Protein AF-A0A6P1QV48-F1 (afdb_monomer)

Organism: NCBI:txid1585976

pLDDT: mean 85.48, std 21.63, range [31.75, 98.81]

Foldseek 3Di:
DDDDDDDDDDDDDDDDDDDDDDPPPPPCPVPPPPPVCDLLNQLVVCLVVVVLVSNLVSQDQALVSLCQAANADPVPGGHPCVVVLVVSLVSLLVCPPVDDLQSSLNSLLRHQQVHADDPRNLPVNLVSVLVCCLVPVVSNVVVLVVDDLNRLLSNLCSNQHDDALPDPVSVVSLVRNLVVCCVVDVVSSVSNVVSVVVRND

Nearest PDB structures (foldseek):
  4r11-assembly2_C  TM=4.490E-01  e=5.224E+00  Caenorhabditis elegans
  4wng-assembly1_A  TM=3.966E-01  e=6.336E+00  Homo sapiens
  4r11-assembly3_E  TM=3.479E-01  e=8.064E+00  Caenorhabditis elegans
  8ffw-assembly1_D  TM=2.122E-01  e=2.660E+00  Homo sapiens

Secondary structure (DSSP, 8-state):
--------------------------------------HHHHHHHHHHTT-HHHHHHHS-SSHHHHHHHH-EETTTEE-TTGGGHHHHHHHHH--TTTS-HHHHHHHHHHHHTT----STHHHHHHHHHHHHHHH-THHHHHHHTTS-HHHHHHHHHHHHTT--TT-HHHHHHHHHHHHHHHHH-HHHHHHHHHHHHHHH-

Solvent-accessible surface area (backbone atoms only — not comparable to full-atom values): 11960 Å² total; per-residue (Å²): 134,89,83,88,85,88,86,90,81,88,88,78,89,79,88,88,77,90,74,87,77,78,81,75,82,75,76,74,67,75,79,72,68,83,63,79,78,43,65,68,57,50,26,52,51,20,54,79,68,69,35,58,70,60,21,60,72,52,43,62,58,30,33,66,46,43,43,62,35,24,26,75,38,97,89,79,40,69,26,92,39,30,97,44,25,68,66,53,51,53,54,61,73,61,38,72,97,72,54,60,59,65,67,51,37,53,40,53,48,43,24,33,43,83,32,73,58,44,72,66,41,52,39,52,51,40,49,55,49,49,52,45,46,66,77,48,47,64,52,52,48,66,56,50,73,75,48,57,70,71,55,45,34,29,40,44,42,30,65,65,46,81,63,64,83,79,43,62,66,62,50,52,50,46,55,55,42,44,56,54,42,37,72,77,36,59,69,59,21,50,47,44,51,54,41,54,50,66,77,54,112

Radius of gyration: 30.43 Å; Cα contacts (8 Å, |Δi|>4): 185; chains: 1; bounding box: 115×48×64 Å

Structure (mmCIF, N/CA/C/O backbone):
data_AF-A0A6P1QV48-F1
#
_entry.id   AF-A0A6P1QV48-F1
#
loop_
_atom_site.group_PDB
_atom_site.id
_atom_site.type_symbol
_atom_site.label_atom_id
_atom_site.label_alt_id
_atom_site.label_comp_id
_atom_site.label_asym_id
_atom_site.label_entity_id
_atom_site.label_seq_id
_atom_site.pdbx_PDB_ins_code
_atom_site.Cartn_x
_atom_site.Cartn_y
_atom_site.Cartn_z
_atom_site.occupancy
_atom_site.B_iso_or_equiv
_atom_site.auth_seq_id
_atom_site.auth_comp_id
_atom_site.auth_asym_id
_atom_site.auth_atom_id
_atom_site.pdbx_PDB_model_num
ATOM 1 N N . MET A 1 1 ? 98.560 22.605 -20.020 1.00 34.28 1 MET A N 1
ATOM 2 C CA . MET A 1 1 ? 98.243 24.052 -20.038 1.00 34.28 1 MET A CA 1
ATOM 3 C C . MET A 1 1 ? 97.101 24.302 -21.017 1.00 34.28 1 MET A C 1
ATOM 5 O O . MET A 1 1 ? 97.312 23.973 -22.168 1.00 34.28 1 MET A O 1
ATOM 9 N N . ARG A 1 2 ? 95.983 24.900 -20.542 1.00 36.25 2 ARG A N 1
ATOM 10 C CA . ARG A 1 2 ? 94.915 25.657 -21.265 1.00 36.25 2 ARG A CA 1
ATOM 11 C C . ARG A 1 2 ? 94.210 24.965 -22.463 1.00 36.25 2 ARG A C 1
ATOM 13 O O . ARG A 1 2 ? 94.873 24.405 -23.308 1.00 36.25 2 ARG A O 1
ATOM 20 N N . LYS A 1 3 ? 92.897 25.044 -22.706 1.00 37.56 3 LYS A N 1
ATOM 21 C CA . LYS A 1 3 ? 91.711 25.649 -22.070 1.00 37.56 3 LYS A CA 1
ATOM 22 C C . LYS A 1 3 ? 90.463 25.003 -22.724 1.00 37.56 3 LYS A C 1
ATOM 24 O O . LYS A 1 3 ? 90.507 24.585 -23.872 1.00 37.56 3 LYS A O 1
ATOM 29 N N . ILE A 1 4 ? 89.392 24.984 -21.939 1.00 49.84 4 ILE A N 1
ATOM 30 C CA . ILE A 1 4 ? 87.968 24.672 -22.177 1.00 49.84 4 ILE A CA 1
ATOM 31 C C . ILE A 1 4 ? 87.355 25.408 -23.392 1.00 49.84 4 ILE A C 1
ATOM 33 O O . ILE A 1 4 ? 87.777 26.532 -23.644 1.00 49.84 4 ILE A O 1
ATOM 37 N N . PHE A 1 5 ? 86.341 24.828 -24.068 1.00 42.19 5 PHE A N 1
ATOM 38 C CA . PHE A 1 5 ? 84.956 25.365 -24.152 1.00 42.19 5 PHE A CA 1
ATOM 39 C C . PHE A 1 5 ? 83.944 24.398 -24.814 1.00 42.19 5 PHE A C 1
ATOM 41 O O . PHE A 1 5 ? 84.182 23.863 -25.891 1.00 42.19 5 PHE A O 1
ATOM 48 N N . LEU A 1 6 ? 82.818 24.196 -24.112 1.00 45.25 6 LEU A N 1
ATOM 49 C CA . LEU A 1 6 ? 81.567 23.540 -24.524 1.00 45.25 6 LEU A CA 1
ATOM 50 C C . LEU A 1 6 ? 80.830 24.343 -25.608 1.00 45.25 6 LEU A C 1
ATOM 52 O O . LEU A 1 6 ? 80.827 25.565 -25.516 1.00 45.25 6 LEU A O 1
ATOM 56 N N . PHE A 1 7 ? 80.040 23.663 -26.451 1.00 45.72 7 PHE A N 1
ATOM 57 C CA . PHE A 1 7 ? 78.671 24.095 -26.782 1.00 45.72 7 PHE A CA 1
ATOM 58 C C . PHE A 1 7 ? 77.759 22.896 -27.113 1.00 45.72 7 PHE A C 1
ATOM 60 O O . PHE A 1 7 ? 78.105 22.021 -27.901 1.00 45.72 7 PHE A O 1
ATOM 67 N N . LEU A 1 8 ? 76.594 22.882 -26.460 1.00 46.03 8 LEU A N 1
ATOM 68 C CA . LEU A 1 8 ? 75.412 22.042 -26.685 1.00 46.03 8 LEU A CA 1
ATOM 69 C C . LEU A 1 8 ? 74.541 22.660 -27.793 1.00 46.03 8 LEU A C 1
ATOM 71 O O . LEU A 1 8 ? 74.346 23.871 -27.757 1.00 46.03 8 LEU A O 1
ATOM 75 N N . ALA A 1 9 ? 73.920 21.847 -28.660 1.00 45.06 9 ALA A N 1
ATOM 76 C CA . ALA A 1 9 ? 72.611 22.155 -29.262 1.00 45.06 9 ALA A CA 1
ATOM 77 C C . ALA A 1 9 ? 71.963 20.925 -29.938 1.00 45.06 9 ALA A C 1
ATOM 79 O O . ALA A 1 9 ? 72.307 20.519 -31.043 1.00 45.06 9 ALA A O 1
ATOM 80 N N . ILE A 1 10 ? 71.030 20.349 -29.182 1.00 42.69 10 ILE A N 1
ATOM 81 C CA . ILE A 1 10 ? 69.766 19.668 -29.507 1.00 42.69 10 ILE A CA 1
ATOM 82 C C . ILE A 1 10 ? 69.408 19.566 -31.006 1.00 42.69 10 ILE A C 1
ATOM 84 O O . ILE A 1 10 ? 69.114 20.557 -31.670 1.00 42.69 10 ILE A O 1
ATOM 88 N N . SER A 1 11 ? 69.345 18.319 -31.486 1.00 42.84 11 SER A N 1
ATOM 89 C CA . SER A 1 11 ? 68.767 17.910 -32.769 1.00 42.84 11 SER A CA 1
ATOM 90 C C . SER A 1 11 ? 67.250 17.800 -32.651 1.00 42.84 11 SER A C 1
ATOM 92 O O . SER A 1 11 ? 66.734 17.158 -31.738 1.00 42.84 11 SER A O 1
ATOM 94 N N . CYS A 1 12 ? 66.547 18.412 -33.596 1.00 36.59 12 CYS A N 1
ATOM 95 C CA . CYS A 1 12 ? 65.119 18.255 -33.776 1.00 36.59 12 CYS A CA 1
ATOM 96 C C . CYS A 1 12 ? 64.810 18.391 -35.276 1.00 36.59 12 CYS A C 1
ATOM 98 O O . CYS A 1 12 ? 65.357 19.281 -35.927 1.00 36.59 12 CYS A O 1
ATOM 100 N N . LEU A 1 13 ? 63.858 17.566 -35.738 1.00 39.34 13 LEU A N 1
ATOM 101 C CA . LEU A 1 13 ? 63.015 17.716 -36.940 1.00 39.34 13 LEU A CA 1
ATOM 102 C C . LEU A 1 13 ? 63.566 17.145 -38.260 1.00 39.34 13 LEU A C 1
ATOM 104 O O . LEU A 1 13 ? 64.692 17.421 -38.640 1.00 39.34 13 LEU A O 1
ATOM 108 N N . PHE A 1 14 ? 62.825 16.408 -39.090 1.00 42.91 14 PHE A N 1
ATOM 109 C CA . PHE A 1 14 ? 61.522 15.734 -39.015 1.00 42.91 14 PHE A CA 1
ATOM 110 C C . PHE A 1 14 ? 61.517 14.764 -40.215 1.00 42.91 14 PHE A C 1
ATOM 112 O O . PHE A 1 14 ? 61.514 15.213 -41.361 1.00 42.91 14 PHE A O 1
ATOM 119 N N . PHE A 1 15 ? 61.520 13.448 -39.990 1.00 42.28 15 PHE A N 1
ATOM 120 C CA . PHE A 1 15 ? 61.245 12.488 -41.063 1.00 42.28 15 PHE A CA 1
ATOM 121 C C . PHE A 1 15 ? 59.729 12.370 -41.243 1.00 42.28 15 PHE A C 1
ATOM 123 O O . PHE A 1 15 ? 59.014 11.902 -40.358 1.00 42.28 15 PHE A O 1
ATOM 130 N N . SER A 1 16 ? 59.252 12.828 -42.400 1.00 41.56 16 SER A N 1
ATOM 131 C CA . SER A 1 16 ? 57.897 12.582 -42.885 1.00 41.56 16 SER A CA 1
ATOM 132 C C . SER A 1 16 ? 57.715 11.090 -43.150 1.00 41.56 16 SER A C 1
ATOM 134 O O . SER A 1 16 ? 58.352 10.548 -44.050 1.00 41.56 16 SER A O 1
ATOM 136 N N . CYS A 1 17 ? 56.805 10.451 -42.417 1.00 36.66 17 CYS A N 1
ATOM 137 C CA . CYS A 1 17 ? 56.230 9.171 -42.809 1.00 36.66 17 CYS A CA 1
ATOM 138 C C . CYS A 1 17 ? 54.733 9.344 -43.048 1.00 36.66 17 CYS A C 1
ATOM 140 O O . CYS A 1 17 ? 53.950 9.678 -42.161 1.00 36.66 17 CYS A O 1
ATOM 142 N N . ASN A 1 18 ? 54.390 9.121 -44.309 1.00 41.69 18 ASN A N 1
ATOM 143 C CA . ASN A 1 18 ? 53.064 9.085 -44.885 1.00 41.69 18 ASN A CA 1
ATOM 144 C C . ASN A 1 18 ? 52.322 7.856 -44.331 1.00 41.69 18 ASN A C 1
ATOM 146 O O . ASN A 1 18 ? 52.751 6.726 -44.561 1.00 41.69 18 ASN A O 1
ATOM 150 N N . VAL A 1 19 ? 51.219 8.056 -43.607 1.00 42.22 19 VAL A N 1
ATOM 151 C CA . VAL A 1 19 ? 50.296 6.974 -43.236 1.00 42.22 19 VAL A CA 1
ATOM 152 C C . VAL A 1 19 ? 48.916 7.335 -43.761 1.00 42.22 19 VAL A C 1
ATOM 154 O O . VAL A 1 19 ? 48.264 8.264 -43.286 1.00 42.22 19 VAL A O 1
ATOM 157 N N . ASN A 1 20 ? 48.489 6.571 -44.765 1.00 38.81 20 ASN A N 1
ATOM 158 C CA . ASN A 1 20 ? 47.137 6.558 -45.301 1.00 38.81 20 ASN A CA 1
ATOM 159 C C . ASN A 1 20 ? 46.123 6.326 -44.171 1.00 38.81 20 ASN A C 1
ATOM 161 O O . ASN A 1 20 ? 45.960 5.203 -43.693 1.00 38.81 20 ASN A O 1
ATOM 165 N N . LYS A 1 21 ? 45.391 7.373 -43.779 1.00 35.84 21 LYS A N 1
ATOM 166 C CA . LYS A 1 21 ? 44.135 7.219 -43.042 1.00 35.84 21 LYS A CA 1
ATOM 167 C C . LYS A 1 21 ? 43.067 6.749 -44.025 1.00 35.84 21 LYS A C 1
ATOM 169 O O . LYS A 1 21 ? 42.519 7.550 -44.780 1.00 35.84 21 LYS A O 1
ATOM 174 N N . LYS A 1 22 ? 42.751 5.452 -44.000 1.00 32.78 22 LYS A N 1
ATOM 175 C CA . LYS A 1 22 ? 41.442 4.979 -44.460 1.00 32.78 22 LYS A CA 1
ATOM 176 C C . LYS A 1 22 ? 40.383 5.725 -43.646 1.00 32.78 22 LYS A C 1
ATOM 178 O O . LYS A 1 22 ? 40.335 5.604 -42.426 1.00 32.78 22 LYS A O 1
ATOM 183 N N . LYS A 1 23 ? 39.573 6.531 -44.329 1.00 33.19 23 LYS A N 1
ATOM 184 C CA . LYS A 1 23 ? 38.285 7.002 -43.822 1.00 33.19 23 LYS A CA 1
ATOM 185 C C . LYS A 1 23 ? 37.375 5.774 -43.770 1.00 33.19 23 LYS A C 1
ATOM 187 O O . LYS A 1 23 ? 36.804 5.389 -44.782 1.00 33.19 23 LYS A O 1
ATOM 192 N N . GLU A 1 24 ? 37.300 5.130 -42.614 1.00 35.22 24 GLU A N 1
ATOM 193 C CA . GLU A 1 24 ? 36.106 4.372 -42.256 1.00 35.22 24 GLU A CA 1
ATOM 194 C C . GLU A 1 24 ? 35.040 5.404 -41.896 1.00 35.22 24 GLU A C 1
ATOM 196 O O . GLU A 1 24 ? 35.067 6.025 -40.832 1.00 35.22 24 GLU A O 1
ATOM 201 N N . GLU A 1 25 ? 34.127 5.641 -42.834 1.00 32.31 25 GLU A N 1
ATOM 202 C CA . GLU A 1 25 ? 32.803 6.153 -42.510 1.00 32.31 25 GLU A CA 1
ATOM 203 C C . GLU A 1 25 ? 32.113 5.093 -41.652 1.00 32.31 25 GLU A C 1
ATOM 205 O O . GLU A 1 25 ? 31.390 4.227 -42.141 1.00 32.31 25 GLU A O 1
ATOM 210 N N . ASN A 1 26 ? 32.355 5.158 -40.343 1.00 31.75 26 ASN A N 1
ATOM 211 C CA . ASN A 1 26 ? 31.453 4.569 -39.372 1.00 31.75 26 ASN A CA 1
ATOM 212 C C . ASN A 1 26 ? 30.161 5.376 -39.429 1.00 31.75 26 ASN A C 1
ATOM 214 O O . ASN A 1 26 ? 29.926 6.297 -38.644 1.00 31.75 26 ASN A O 1
ATOM 218 N N . ASN A 1 27 ? 29.315 4.993 -40.380 1.00 33.44 27 ASN A N 1
ATOM 219 C CA . ASN A 1 27 ? 27.879 5.111 -40.264 1.00 33.44 27 ASN A CA 1
ATOM 220 C C . ASN A 1 27 ? 27.472 4.284 -39.039 1.00 33.44 27 ASN A C 1
ATOM 222 O O . ASN A 1 27 ? 26.930 3.188 -39.162 1.00 33.44 27 ASN A O 1
ATOM 226 N N . ASN A 1 28 ? 27.711 4.827 -37.841 1.00 35.16 28 ASN A N 1
ATOM 227 C CA . ASN A 1 28 ? 26.892 4.532 -36.679 1.00 35.16 28 ASN A CA 1
ATOM 228 C C . ASN A 1 28 ? 25.518 5.128 -36.990 1.00 35.16 28 ASN A C 1
ATOM 230 O O . ASN A 1 28 ? 25.105 6.149 -36.445 1.00 35.16 28 ASN A O 1
ATOM 234 N N . VAL A 1 29 ? 24.820 4.474 -37.922 1.00 39.53 29 VAL A N 1
ATOM 235 C CA . VAL A 1 29 ? 23.379 4.344 -37.868 1.00 39.53 29 VAL A CA 1
ATOM 236 C C . VAL A 1 29 ? 23.151 3.846 -36.461 1.00 39.53 29 VAL A C 1
ATOM 238 O O . VAL A 1 29 ? 23.421 2.686 -36.156 1.00 39.53 29 VAL A O 1
ATOM 241 N N . THR A 1 30 ? 22.776 4.767 -35.575 1.00 40.16 30 THR A N 1
ATOM 242 C CA . THR A 1 30 ? 22.183 4.450 -34.293 1.00 40.16 30 THR A CA 1
ATOM 243 C C . THR A 1 30 ? 21.109 3.442 -34.630 1.00 40.16 30 THR A C 1
ATOM 245 O O . THR A 1 30 ? 20.054 3.800 -35.159 1.00 40.16 30 THR A O 1
ATOM 248 N N . GLN A 1 31 ? 21.426 2.169 -34.416 1.00 39.16 31 GLN A N 1
ATOM 249 C CA . GLN A 1 31 ? 20.491 1.075 -34.508 1.00 39.16 31 GLN A CA 1
ATOM 250 C C . GLN A 1 31 ? 19.612 1.279 -33.284 1.00 39.16 31 GLN A C 1
ATOM 252 O O . GLN A 1 31 ? 19.790 0.692 -32.221 1.00 39.16 31 GLN A O 1
ATOM 257 N N . LYS A 1 32 ? 18.727 2.271 -33.408 1.00 44.38 32 LYS A N 1
ATOM 258 C CA . LYS A 1 32 ? 17.621 2.542 -32.520 1.00 44.38 32 LYS A CA 1
ATOM 259 C C . LYS A 1 32 ? 16.726 1.349 -32.775 1.00 44.38 32 LYS A C 1
ATOM 261 O O . LYS A 1 32 ? 15.864 1.379 -33.648 1.00 44.38 32 LYS A O 1
ATOM 266 N N . ASN A 1 33 ? 17.083 0.238 -32.134 1.00 45.75 33 ASN A N 1
ATOM 267 C CA . ASN A 1 33 ? 16.314 -0.978 -32.178 1.00 45.75 33 ASN A CA 1
ATOM 268 C C . ASN A 1 33 ? 14.904 -0.539 -31.810 1.00 45.75 33 ASN A C 1
ATOM 270 O O . ASN A 1 33 ? 14.678 -0.023 -30.715 1.00 45.75 33 ASN A O 1
ATOM 274 N N . ASN A 1 34 ? 13.983 -0.668 -32.762 1.00 47.00 34 ASN A N 1
ATOM 275 C CA . ASN A 1 34 ? 12.554 -0.541 -32.536 1.00 47.00 34 ASN A CA 1
ATOM 276 C C . ASN A 1 34 ? 12.113 -1.736 -31.675 1.00 47.00 34 ASN A C 1
ATOM 278 O O . ASN A 1 34 ? 11.320 -2.568 -32.101 1.00 47.00 34 ASN A O 1
ATOM 282 N N . ILE A 1 35 ? 12.685 -1.861 -30.477 1.00 55.44 35 ILE A N 1
ATOM 283 C CA . ILE A 1 35 ? 12.123 -2.659 -29.405 1.00 55.44 35 ILE A CA 1
ATOM 284 C C . ILE A 1 35 ? 10.847 -1.908 -29.069 1.00 55.44 35 ILE A C 1
ATOM 286 O O . ILE A 1 35 ? 10.902 -0.742 -28.674 1.00 55.44 35 ILE A O 1
ATOM 290 N N . ALA A 1 36 ? 9.698 -2.532 -29.318 1.00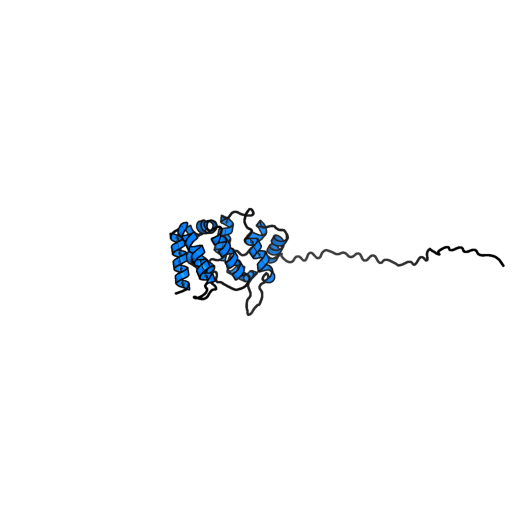 56.09 36 ALA A N 1
ATOM 291 C CA . ALA A 1 36 ? 8.438 -2.024 -28.813 1.00 56.09 36 ALA A CA 1
ATOM 292 C C . ALA A 1 36 ? 8.630 -1.756 -27.314 1.00 56.09 36 ALA A C 1
ATOM 294 O O . ALA A 1 36 ? 8.860 -2.687 -26.546 1.00 56.09 36 ALA A O 1
ATOM 295 N N . ASP A 1 37 ? 8.650 -0.476 -26.936 1.00 76.12 37 ASP A N 1
ATOM 296 C CA . ASP A 1 37 ? 9.036 -0.058 -25.593 1.00 76.12 37 ASP A CA 1
ATOM 297 C C . ASP A 1 37 ? 7.970 -0.582 -24.617 1.00 76.12 37 ASP A C 1
ATOM 299 O O . ASP A 1 37 ? 6.811 -0.132 -24.630 1.00 76.12 37 ASP A O 1
ATOM 303 N N . THR A 1 38 ? 8.329 -1.634 -23.873 1.00 93.12 38 THR A N 1
ATOM 304 C CA . THR A 1 38 ? 7.413 -2.345 -22.978 1.00 93.12 38 THR A CA 1
ATOM 305 C C . THR A 1 38 ? 7.005 -1.414 -21.839 1.00 93.12 38 THR A C 1
ATOM 307 O O . THR A 1 38 ? 7.676 -0.424 -21.547 1.00 93.12 38 THR A O 1
ATOM 310 N N . ARG A 1 39 ? 5.893 -1.708 -21.154 1.00 96.81 39 ARG A N 1
ATOM 311 C CA . ARG A 1 39 ? 5.481 -0.918 -19.977 1.00 96.81 39 ARG A CA 1
ATOM 312 C C . ARG A 1 39 ? 6.604 -0.824 -18.932 1.00 96.81 39 ARG A C 1
ATOM 314 O O . ARG A 1 39 ? 6.787 0.238 -18.352 1.00 96.81 39 ARG A O 1
ATOM 321 N N . MET A 1 40 ? 7.364 -1.904 -18.741 1.00 96.31 40 MET A N 1
ATOM 322 C CA . MET A 1 40 ? 8.467 -1.989 -17.777 1.00 96.31 40 MET A CA 1
ATOM 323 C C . MET A 1 40 ? 9.673 -1.125 -18.176 1.00 96.31 40 MET A C 1
ATOM 325 O O . MET A 1 40 ? 10.231 -0.437 -17.326 1.00 96.31 40 MET A O 1
ATOM 329 N N . GLU A 1 41 ? 10.045 -1.089 -19.458 1.00 96.44 41 GLU A N 1
ATOM 330 C CA . GLU A 1 41 ? 11.137 -0.222 -19.928 1.00 96.44 41 GLU A CA 1
ATOM 331 C C . GLU A 1 41 ? 10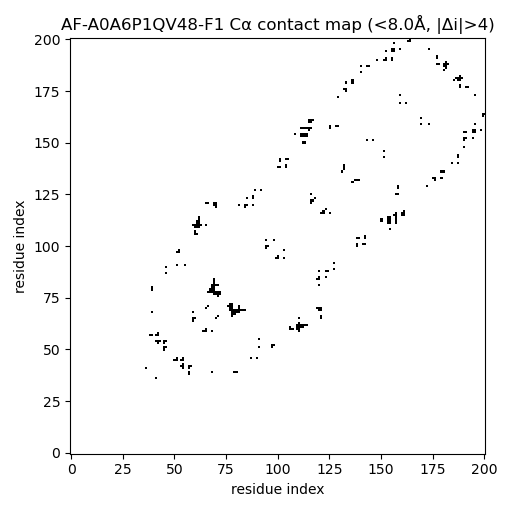.746 1.262 -19.891 1.00 96.44 41 GLU A C 1
ATOM 333 O O . GLU A 1 41 ? 11.531 2.102 -19.445 1.00 96.44 41 GLU A O 1
ATOM 338 N N . LYS A 1 42 ? 9.492 1.592 -20.224 1.00 97.88 42 LYS A N 1
ATOM 339 C CA . LYS A 1 42 ? 8.958 2.951 -20.035 1.00 97.88 42 LYS A CA 1
ATOM 340 C C . LYS A 1 42 ? 8.931 3.365 -18.565 1.00 97.88 42 LYS A C 1
ATOM 342 O O . LYS A 1 42 ? 9.237 4.516 -18.267 1.00 97.88 42 LYS A O 1
ATOM 347 N N . LEU A 1 43 ? 8.583 2.448 -17.658 1.00 98.38 43 LEU A N 1
ATOM 348 C CA . LEU A 1 43 ? 8.600 2.698 -16.215 1.00 98.38 43 LEU A CA 1
ATOM 349 C C . LEU A 1 43 ? 10.017 3.036 -15.736 1.00 98.38 43 LEU A C 1
ATOM 351 O O . LEU A 1 43 ? 10.200 4.060 -15.081 1.00 98.38 43 LEU A O 1
ATOM 355 N N . LYS A 1 44 ? 11.012 2.213 -16.103 1.00 97.62 44 LYS A N 1
ATOM 356 C CA . LYS A 1 44 ? 12.430 2.449 -15.779 1.00 97.62 44 LYS A CA 1
ATOM 357 C C . LYS A 1 44 ? 12.897 3.804 -16.298 1.00 97.62 44 LYS A C 1
ATOM 359 O O . LYS A 1 44 ? 13.451 4.594 -15.544 1.00 97.62 44 LYS A O 1
ATOM 364 N N . ARG A 1 45 ? 12.592 4.112 -17.561 1.00 97.69 45 ARG A N 1
ATOM 365 C CA . ARG A 1 45 ? 12.941 5.398 -18.174 1.00 97.69 45 ARG A CA 1
ATOM 366 C C . ARG A 1 45 ? 12.304 6.577 -17.435 1.00 97.69 45 ARG A C 1
ATOM 368 O O . ARG A 1 45 ? 12.967 7.586 -17.227 1.00 97.69 45 ARG A O 1
ATOM 375 N N . ALA A 1 46 ? 11.037 6.459 -17.037 1.00 98.38 46 ALA A N 1
ATOM 376 C CA . ALA A 1 46 ? 10.354 7.502 -16.277 1.00 98.38 46 ALA A CA 1
ATOM 377 C C . ALA A 1 46 ? 11.013 7.730 -14.907 1.00 98.38 46 ALA A C 1
ATOM 379 O O . ALA A 1 46 ? 11.210 8.878 -14.517 1.00 98.38 46 ALA A O 1
ATOM 380 N N . PHE A 1 47 ? 11.422 6.655 -14.222 1.00 98.31 47 PHE A N 1
ATOM 381 C CA . PHE A 1 47 ? 12.211 6.743 -12.991 1.00 98.31 47 PHE A CA 1
ATOM 382 C C . PHE A 1 47 ? 13.564 7.441 -13.224 1.00 98.31 47 PHE A C 1
ATOM 384 O O . PHE A 1 47 ? 13.857 8.435 -12.566 1.00 98.31 47 PHE A O 1
ATOM 391 N N . GLU A 1 48 ? 14.349 7.000 -14.212 1.00 98.06 48 GLU A N 1
ATOM 392 C CA . GLU A 1 48 ? 15.658 7.587 -14.559 1.00 98.06 48 GLU A CA 1
ATOM 393 C C . GLU A 1 48 ? 15.573 9.080 -14.921 1.00 98.06 48 GLU A C 1
ATOM 395 O O . GLU A 1 48 ? 16.515 9.842 -14.698 1.00 98.06 48 GLU A O 1
ATOM 400 N N . GLN A 1 49 ? 14.440 9.509 -15.479 1.00 98.19 49 GLN A N 1
ATOM 401 C CA . GLN A 1 49 ? 14.177 10.895 -15.871 1.00 98.19 49 GLN A CA 1
ATOM 402 C C . GLN A 1 49 ? 13.536 11.737 -14.761 1.00 98.19 49 GLN A C 1
ATOM 404 O O . GLN A 1 49 ? 13.285 12.922 -14.979 1.00 98.19 49 GLN A O 1
ATOM 409 N N . ASN A 1 50 ? 13.280 11.161 -13.583 1.00 97.38 50 ASN A N 1
ATOM 410 C CA . ASN A 1 50 ? 12.501 11.775 -12.504 1.00 97.38 50 ASN A CA 1
ATOM 411 C C . ASN A 1 50 ? 11.089 12.231 -12.939 1.00 97.38 50 ASN A C 1
ATOM 413 O O . ASN A 1 50 ? 10.512 13.143 -12.340 1.00 97.38 50 ASN A O 1
ATOM 417 N N . ASP A 1 51 ? 10.508 11.601 -13.965 1.00 97.94 51 ASP A N 1
ATOM 418 C CA . ASP A 1 51 ? 9.127 11.838 -14.389 1.00 97.94 51 ASP A CA 1
ATOM 419 C C . ASP A 1 51 ? 8.174 11.002 -13.529 1.00 97.94 51 ASP A C 1
ATOM 421 O O . ASP A 1 51 ? 7.704 9.923 -13.910 1.00 97.94 51 ASP A O 1
ATOM 425 N N . TYR A 1 52 ? 7.883 11.527 -12.340 1.00 98.25 52 TYR A N 1
ATOM 426 C CA . TYR A 1 52 ? 7.023 10.860 -11.371 1.00 98.25 52 TYR A CA 1
ATOM 427 C C . TYR A 1 52 ? 5.617 10.589 -11.918 1.00 98.25 52 TYR A C 1
ATOM 429 O O . TYR A 1 52 ? 5.035 9.542 -11.647 1.00 98.25 52 TYR A O 1
ATOM 437 N N . THR A 1 53 ? 5.052 11.507 -12.708 1.00 97.50 53 THR A N 1
ATOM 438 C CA . THR A 1 53 ? 3.682 11.349 -13.219 1.00 97.50 53 THR A CA 1
ATOM 439 C C . THR A 1 53 ? 3.594 10.164 -14.174 1.00 97.50 53 THR A C 1
ATOM 441 O O . THR A 1 53 ? 2.663 9.356 -14.082 1.00 97.50 53 THR A O 1
ATOM 444 N N . THR A 1 54 ? 4.557 10.037 -15.087 1.00 98.19 54 THR A N 1
ATOM 445 C CA . THR A 1 54 ? 4.621 8.894 -16.002 1.00 98.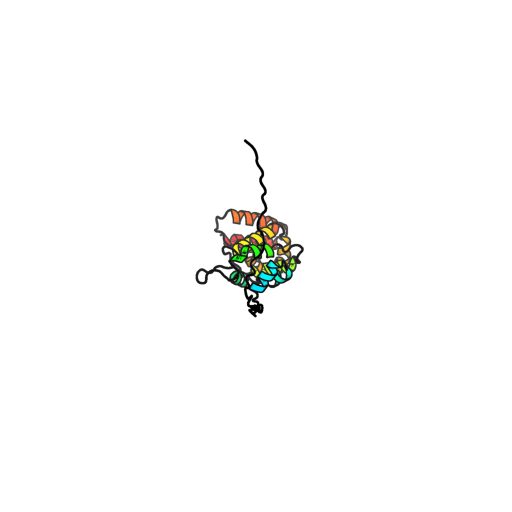19 54 THR A CA 1
ATOM 446 C C . THR A 1 54 ? 4.980 7.615 -15.255 1.00 98.19 54 THR A C 1
ATOM 448 O O . THR A 1 54 ? 4.339 6.589 -15.486 1.00 98.19 54 THR A O 1
ATOM 451 N N . PHE A 1 55 ? 5.921 7.677 -14.308 1.00 98.69 55 PHE A N 1
ATOM 452 C CA . PHE A 1 55 ? 6.266 6.545 -13.450 1.00 98.69 55 PHE A CA 1
ATOM 453 C C . PHE A 1 55 ? 5.033 6.011 -12.713 1.00 98.69 55 PHE A C 1
ATOM 455 O O . PHE A 1 55 ? 4.696 4.841 -12.856 1.00 98.69 55 PHE A O 1
ATOM 462 N N . PHE A 1 56 ? 4.298 6.873 -12.007 1.00 98.69 56 PHE A N 1
ATOM 463 C CA . PHE A 1 56 ? 3.104 6.504 -11.251 1.00 98.69 56 PHE A CA 1
ATOM 464 C C . PHE A 1 56 ? 2.047 5.846 -12.143 1.00 98.69 56 PHE A C 1
ATOM 466 O O . PHE A 1 56 ? 1.482 4.817 -11.779 1.00 98.69 56 PHE A O 1
ATOM 473 N N . LYS A 1 57 ? 1.800 6.395 -13.339 1.00 98.25 57 LYS A N 1
ATOM 474 C CA . LYS A 1 57 ? 0.845 5.822 -14.304 1.00 98.25 57 LYS A CA 1
ATOM 475 C C . LYS A 1 57 ? 1.258 4.439 -14.802 1.00 98.25 57 LYS A C 1
ATOM 477 O O . LYS A 1 57 ? 0.392 3.615 -15.065 1.00 98.25 57 LYS A O 1
ATOM 482 N N . LEU A 1 58 ? 2.556 4.198 -14.964 1.00 98.44 58 LEU A N 1
ATOM 483 C CA . LEU A 1 58 ? 3.082 2.926 -15.455 1.00 98.44 58 LEU A CA 1
ATOM 484 C C . LEU A 1 58 ? 3.331 1.916 -14.333 1.00 98.44 58 LEU A C 1
ATOM 486 O O . LEU A 1 58 ? 3.433 0.723 -14.623 1.00 98.44 58 LEU A O 1
ATOM 490 N N . PHE A 1 59 ? 3.437 2.361 -13.080 1.00 98.62 59 PHE A N 1
ATOM 491 C CA . PHE A 1 59 ? 3.638 1.491 -11.925 1.00 98.62 59 PHE A CA 1
ATOM 492 C C . PHE A 1 59 ? 2.459 0.512 -11.801 1.00 98.62 59 PHE A C 1
ATOM 494 O O . PHE A 1 59 ? 1.346 0.887 -12.193 1.00 98.62 59 PHE A O 1
ATOM 501 N N . PRO A 1 60 ? 2.670 -0.718 -11.293 1.00 98.50 60 PRO A N 1
ATOM 502 C CA . PRO A 1 60 ? 1.600 -1.671 -11.009 1.00 98.50 60 PRO A CA 1
ATOM 503 C C . PRO A 1 60 ? 0.321 -1.052 -10.430 1.00 98.50 60 PRO A C 1
ATOM 505 O O . PRO A 1 60 ? 0.375 -0.160 -9.585 1.00 98.50 60 PRO A O 1
ATOM 508 N N . ASP A 1 61 ? -0.831 -1.531 -10.892 1.00 97.62 61 ASP A N 1
ATOM 509 C CA . ASP A 1 61 ? -2.162 -1.122 -10.423 1.00 97.62 61 ASP A CA 1
ATOM 510 C C . ASP A 1 61 ? -2.825 -2.176 -9.532 1.00 97.62 61 ASP A C 1
ATOM 512 O O . ASP A 1 61 ? -3.819 -1.888 -8.870 1.00 97.62 61 ASP A O 1
ATOM 516 N N . THR A 1 62 ? -2.299 -3.401 -9.515 1.00 98.00 62 THR A N 1
ATOM 517 C CA . THR A 1 62 ? -2.855 -4.527 -8.755 1.00 98.00 62 THR A CA 1
ATOM 518 C C . THR A 1 62 ? -1.753 -5.316 -8.062 1.00 98.00 62 THR A C 1
ATOM 520 O O . THR A 1 62 ? -0.582 -5.228 -8.439 1.00 98.00 62 THR A O 1
ATOM 523 N N . TYR A 1 63 ? -2.134 -6.138 -7.08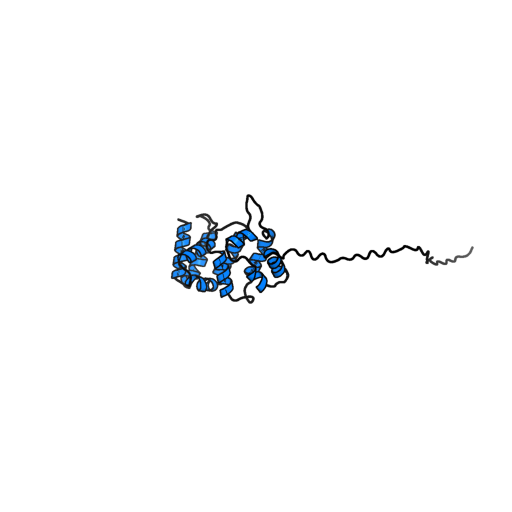1 1.00 97.94 63 TYR A N 1
ATOM 524 C CA . TYR A 1 63 ? -1.211 -7.067 -6.430 1.00 97.94 63 TYR A CA 1
ATOM 525 C C . TYR A 1 63 ? -0.498 -7.979 -7.439 1.00 97.94 63 TYR A C 1
ATOM 527 O O . TYR A 1 63 ? 0.719 -8.135 -7.375 1.00 97.94 63 TYR A O 1
ATOM 535 N N . SER A 1 64 ? -1.247 -8.554 -8.390 1.00 97.25 64 SER A N 1
ATOM 536 C CA . SER A 1 64 ? -0.684 -9.452 -9.407 1.00 97.25 64 SER A CA 1
ATOM 537 C C . SER A 1 64 ? 0.370 -8.738 -10.238 1.00 97.25 64 SER A C 1
ATOM 539 O O . SER A 1 64 ? 1.458 -9.265 -10.400 1.00 97.25 64 SER A O 1
ATOM 541 N N . GLU A 1 65 ? 0.095 -7.510 -10.687 1.00 97.88 65 GLU A N 1
ATOM 542 C CA . GLU A 1 65 ? 1.084 -6.735 -11.440 1.00 97.88 65 GLU A CA 1
ATOM 543 C C . GLU A 1 65 ? 2.323 -6.406 -10.602 1.00 97.88 65 GLU A C 1
ATOM 545 O O . GLU A 1 65 ? 3.435 -6.433 -11.123 1.00 97.88 65 GLU A O 1
ATOM 550 N N . LEU A 1 66 ? 2.158 -6.114 -9.306 1.00 98.31 66 LEU A N 1
ATOM 551 C CA . LEU A 1 66 ? 3.290 -5.862 -8.416 1.00 98.31 66 LEU A CA 1
ATOM 552 C C . LEU A 1 66 ? 4.182 -7.107 -8.316 1.00 98.31 66 LEU A C 1
ATOM 554 O O . LEU A 1 66 ? 5.403 -6.995 -8.439 1.00 98.31 66 LEU A O 1
ATOM 558 N N . VAL A 1 67 ? 3.576 -8.287 -8.161 1.00 97.31 67 VAL A N 1
ATOM 559 C CA . VAL A 1 67 ? 4.289 -9.570 -8.167 1.00 97.31 67 VAL A CA 1
ATOM 560 C C . VAL A 1 67 ? 4.909 -9.846 -9.535 1.00 97.31 67 VAL A C 1
ATOM 562 O O . VAL A 1 67 ? 6.076 -10.200 -9.585 1.00 97.31 67 VAL A O 1
ATOM 565 N N . ASP A 1 68 ? 4.199 -9.633 -10.640 1.00 96.94 68 ASP A N 1
ATOM 566 C CA . ASP A 1 68 ? 4.692 -9.894 -11.999 1.00 96.94 68 ASP A CA 1
ATOM 567 C C . ASP A 1 68 ? 5.831 -8.959 -12.417 1.00 96.94 68 ASP A C 1
ATOM 569 O O . ASP A 1 68 ? 6.615 -9.294 -13.306 1.00 96.94 68 ASP A O 1
ATOM 573 N N . PHE A 1 69 ? 5.930 -7.783 -11.795 1.00 97.88 69 PHE A N 1
ATOM 574 C CA . PHE A 1 69 ? 7.006 -6.831 -12.046 1.00 97.88 69 PHE A CA 1
ATOM 575 C C . PHE A 1 69 ? 8.207 -7.135 -11.149 1.00 97.88 69 PHE A C 1
ATOM 577 O O . PHE A 1 69 ? 9.324 -7.246 -11.650 1.00 97.88 69 PHE A O 1
ATOM 584 N N . TYR A 1 70 ? 7.982 -7.293 -9.844 1.00 98.00 70 TYR A N 1
ATOM 585 C CA . TYR A 1 70 ? 9.039 -7.238 -8.827 1.00 98.00 70 TYR A CA 1
ATOM 586 C C . TYR A 1 70 ? 9.216 -8.517 -8.007 1.00 98.00 70 TYR A C 1
ATOM 588 O O . TYR A 1 70 ? 10.081 -8.565 -7.139 1.00 98.00 70 TYR A O 1
ATOM 596 N N . GLY A 1 71 ? 8.384 -9.532 -8.220 1.00 95.88 71 GLY A N 1
ATOM 597 C CA . GLY A 1 71 ? 8.391 -10.754 -7.428 1.00 95.88 71 GLY A CA 1
ATOM 598 C C . GLY A 1 71 ? 9.553 -11.695 -7.738 1.00 95.88 71 GLY A C 1
ATOM 599 O O . GLY A 1 71 ? 10.283 -11.550 -8.722 1.00 95.88 71 GLY A O 1
ATOM 600 N N . PHE A 1 72 ? 9.673 -12.708 -6.889 1.00 94.75 72 PHE A N 1
ATOM 601 C CA . PHE A 1 72 ? 10.470 -13.901 -7.127 1.00 94.75 72 PHE A CA 1
ATOM 602 C C . PHE A 1 72 ? 9.535 -15.106 -7.152 1.00 94.75 72 PHE A C 1
ATOM 604 O O . PHE A 1 72 ? 8.571 -15.175 -6.383 1.00 94.75 72 PHE A O 1
ATOM 611 N N . ASP A 1 73 ? 9.808 -16.024 -8.061 1.00 93.06 73 ASP A N 1
ATOM 612 C CA . ASP A 1 73 ? 9.091 -17.277 -8.216 1.00 93.06 73 ASP A CA 1
ATOM 613 C C . ASP A 1 73 ? 10.108 -18.417 -8.155 1.00 93.06 73 ASP A C 1
ATOM 615 O O . ASP A 1 73 ? 11.140 -18.346 -8.817 1.00 93.06 73 ASP A O 1
ATOM 619 N N . ASP A 1 74 ? 9.852 -19.444 -7.350 1.00 91.62 74 ASP A N 1
ATOM 620 C CA . ASP A 1 74 ? 10.844 -20.504 -7.119 1.00 91.62 74 ASP A CA 1
ATOM 621 C C . ASP A 1 74 ? 11.127 -21.334 -8.385 1.00 91.62 74 ASP A C 1
ATOM 623 O O . ASP A 1 74 ? 12.231 -21.857 -8.542 1.00 91.62 74 ASP A O 1
ATOM 627 N N . ASP A 1 75 ? 10.168 -21.392 -9.317 1.00 93.69 75 ASP A N 1
ATOM 628 C CA . ASP A 1 75 ? 10.282 -22.148 -10.566 1.00 93.69 75 ASP A CA 1
ATOM 629 C C . ASP A 1 75 ? 10.870 -21.301 -11.709 1.00 93.69 75 ASP A C 1
ATOM 631 O O . ASP A 1 75 ? 11.706 -21.767 -12.487 1.00 93.69 75 ASP A O 1
ATOM 635 N N . THR A 1 76 ? 10.421 -20.049 -11.837 1.00 93.75 76 THR A N 1
ATOM 636 C CA . THR A 1 76 ? 10.754 -19.146 -12.958 1.00 93.75 76 THR A CA 1
ATOM 637 C C . THR A 1 76 ? 11.770 -18.060 -12.604 1.00 93.75 76 THR A C 1
ATOM 639 O O . THR A 1 76 ? 12.249 -17.346 -13.487 1.00 93.75 76 THR A O 1
ATOM 642 N N . GLY A 1 77 ? 12.145 -17.958 -11.332 1.00 95.12 77 GLY A N 1
AT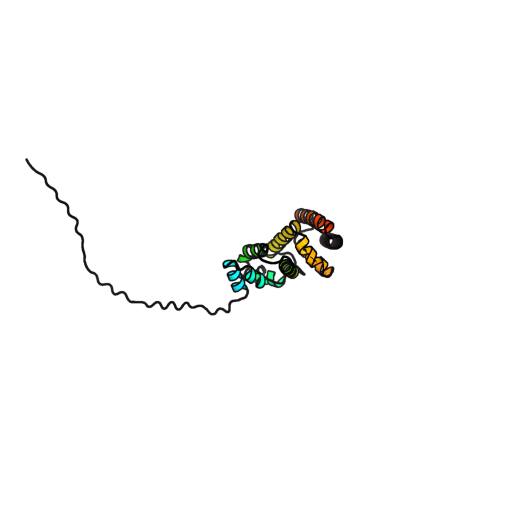OM 643 C CA . GLY A 1 77 ? 13.127 -17.021 -10.806 1.00 95.12 77 GLY A CA 1
ATOM 644 C C . GLY A 1 77 ? 12.616 -15.585 -10.682 1.00 95.12 77 GLY A C 1
ATOM 645 O O . GLY A 1 77 ? 11.433 -15.304 -10.470 1.00 95.12 77 GLY A O 1
ATOM 646 N N . LYS A 1 78 ? 13.560 -14.647 -10.788 1.00 96.69 78 LYS A N 1
ATOM 647 C CA . LYS A 1 78 ? 13.324 -13.204 -10.677 1.00 96.69 78 LYS A CA 1
ATOM 648 C C . LYS A 1 78 ? 12.408 -12.697 -11.793 1.00 96.69 78 LYS A C 1
ATOM 650 O O . LYS A 1 78 ? 12.647 -12.967 -12.971 1.00 96.69 78 LYS A O 1
ATOM 655 N N . LYS A 1 79 ? 11.412 -11.886 -11.434 1.00 96.38 79 LYS A N 1
ATOM 656 C CA . LYS A 1 79 ? 10.589 -11.147 -12.401 1.00 96.38 79 LYS A CA 1
ATOM 657 C C . LYS A 1 79 ? 11.366 -9.968 -13.018 1.00 96.38 79 LYS A C 1
ATOM 659 O O . LYS A 1 79 ? 12.396 -9.568 -12.470 1.00 96.38 79 LYS A O 1
ATOM 664 N N . PRO A 1 80 ? 10.919 -9.401 -14.158 1.00 96.69 80 PRO A N 1
ATOM 665 C CA . PRO A 1 80 ? 11.752 -8.514 -14.979 1.00 96.69 80 PRO A CA 1
ATOM 666 C C . PRO A 1 80 ? 12.294 -7.261 -14.281 1.00 96.69 80 PRO A C 1
ATOM 668 O O . PRO A 1 80 ? 13.338 -6.752 -14.678 1.00 96.69 80 PRO A O 1
ATOM 671 N N . LEU A 1 81 ? 11.599 -6.753 -13.262 1.00 97.62 81 LEU A N 1
ATOM 672 C CA . LEU A 1 81 ? 12.016 -5.583 -12.489 1.00 97.62 81 LEU A CA 1
ATOM 673 C C . LEU A 1 81 ? 12.453 -5.930 -11.063 1.00 97.62 81 LEU A C 1
ATOM 675 O O . LEU A 1 81 ? 12.607 -5.014 -10.260 1.00 97.62 81 LEU A O 1
ATOM 679 N N . TYR A 1 82 ? 12.686 -7.207 -10.743 1.00 97.62 82 TYR A N 1
ATOM 680 C CA . TYR A 1 82 ? 13.094 -7.644 -9.404 1.00 97.62 82 TYR A CA 1
ATOM 681 C C . TYR A 1 82 ? 14.272 -6.822 -8.869 1.00 97.62 82 TYR A C 1
ATOM 683 O O . TYR A 1 82 ? 14.156 -6.209 -7.819 1.00 97.62 82 TYR A O 1
ATOM 691 N N . ASP A 1 83 ? 15.364 -6.682 -9.623 1.00 98.06 83 ASP A N 1
ATOM 692 C CA . ASP A 1 83 ? 16.555 -5.954 -9.149 1.00 98.06 83 ASP A CA 1
ATOM 693 C C . ASP A 1 83 ? 16.335 -4.429 -8.985 1.00 98.06 83 ASP A C 1
ATOM 695 O O . ASP A 1 83 ? 17.209 -3.726 -8.486 1.00 98.06 83 ASP A O 1
ATOM 699 N N . PHE A 1 84 ? 15.164 -3.909 -9.373 1.00 98.31 84 PHE A N 1
ATOM 700 C CA . PHE A 1 84 ? 14.772 -2.504 -9.231 1.00 98.31 84 PHE A CA 1
ATOM 701 C C . PHE A 1 84 ? 13.709 -2.274 -8.146 1.00 98.31 84 PHE A C 1
ATOM 703 O O . PHE A 1 84 ? 13.251 -1.137 -7.996 1.00 98.31 84 PHE A O 1
ATOM 710 N N . TYR A 1 85 ? 13.272 -3.311 -7.411 1.00 98.31 85 TYR A N 1
ATOM 711 C CA . TYR A 1 85 ? 12.153 -3.170 -6.469 1.00 98.31 85 TYR A CA 1
ATOM 712 C C . TYR A 1 85 ? 12.415 -2.067 -5.443 1.00 98.31 85 TYR A C 1
ATOM 714 O O . TYR A 1 85 ? 11.524 -1.266 -5.181 1.00 98.31 85 TYR A O 1
ATOM 722 N N . GLU A 1 86 ? 13.635 -1.983 -4.905 1.00 98.62 86 GLU A N 1
ATOM 723 C CA . GLU A 1 86 ? 13.944 -1.076 -3.800 1.00 98.62 86 GLU A CA 1
ATOM 724 C C . GLU A 1 86 ? 13.789 0.383 -4.228 1.00 98.62 86 GLU A C 1
ATOM 726 O O . GLU A 1 86 ? 13.019 1.140 -3.636 1.00 98.62 86 GLU A O 1
ATOM 731 N N . VAL A 1 87 ? 14.452 0.754 -5.324 1.00 98.62 87 VAL A N 1
ATOM 732 C CA . VAL A 1 87 ? 14.440 2.126 -5.835 1.00 98.62 87 VAL A CA 1
ATOM 733 C C . VAL A 1 87 ? 13.070 2.530 -6.371 1.00 98.62 87 VAL A C 1
ATOM 735 O O . VAL A 1 87 ? 12.607 3.633 -6.093 1.00 98.62 87 VAL A O 1
ATOM 738 N N . HIS A 1 88 ? 12.375 1.642 -7.087 1.00 98.75 88 HIS A N 1
ATOM 739 C CA . HIS A 1 88 ? 11.070 1.970 -7.656 1.00 98.75 88 HIS A CA 1
ATOM 740 C C . HIS A 1 88 ? 9.979 2.068 -6.582 1.00 98.75 88 HIS A C 1
ATOM 742 O O . HIS A 1 88 ? 9.157 2.982 -6.628 1.00 98.75 88 HIS A O 1
ATOM 748 N N . ILE A 1 89 ? 9.951 1.152 -5.611 1.00 98.81 89 ILE A N 1
ATOM 749 C CA . ILE A 1 89 ? 8.940 1.184 -4.547 1.00 98.81 89 ILE A CA 1
ATOM 750 C C . ILE A 1 89 ? 9.167 2.393 -3.644 1.00 98.81 89 ILE A C 1
ATOM 752 O O . ILE A 1 89 ? 8.208 3.101 -3.351 1.00 98.81 89 ILE A O 1
ATOM 756 N N . ASN A 1 90 ? 10.407 2.696 -3.256 1.00 98.69 90 ASN A N 1
ATOM 757 C CA . ASN A 1 90 ? 10.681 3.908 -2.482 1.00 98.69 90 ASN A CA 1
ATOM 758 C C . ASN A 1 90 ? 10.269 5.163 -3.259 1.00 98.69 90 ASN A C 1
ATOM 760 O O . ASN A 1 90 ? 9.544 5.996 -2.717 1.00 98.69 90 ASN A O 1
ATOM 764 N N . TYR A 1 91 ? 10.599 5.234 -4.554 1.00 98.50 91 TYR A N 1
ATOM 765 C CA . TYR A 1 91 ? 10.195 6.353 -5.400 1.00 98.50 91 TYR A CA 1
ATOM 766 C C . TYR A 1 91 ? 8.675 6.519 -5.479 1.00 98.50 91 TYR A C 1
ATOM 768 O O . TYR A 1 91 ? 8.200 7.646 -5.389 1.00 98.50 91 TYR A O 1
ATOM 776 N N . L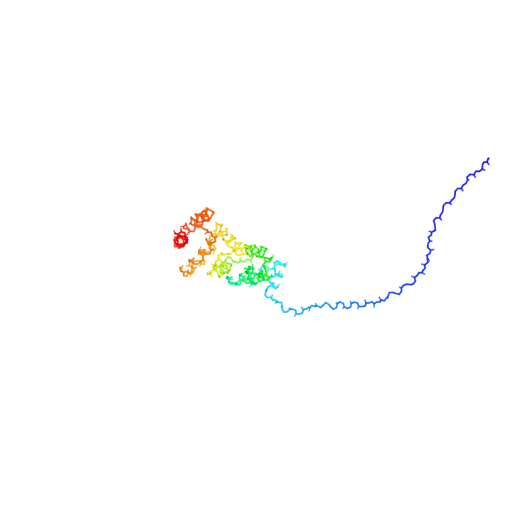EU A 1 92 ? 7.894 5.431 -5.566 1.00 98.62 92 LEU A N 1
ATOM 777 C CA . LEU A 1 92 ? 6.426 5.497 -5.509 1.00 98.62 92 LEU A CA 1
ATOM 778 C C . LEU A 1 92 ? 5.942 6.227 -4.247 1.00 98.62 92 LEU A C 1
ATOM 780 O O . LEU A 1 92 ? 5.051 7.073 -4.347 1.00 98.62 92 LEU A O 1
ATOM 784 N N . PHE A 1 93 ? 6.517 5.903 -3.086 1.00 98.19 93 PHE A N 1
ATOM 785 C CA . PHE A 1 93 ? 6.121 6.457 -1.788 1.00 98.19 93 PHE A CA 1
ATOM 786 C C . PHE A 1 93 ? 6.616 7.892 -1.545 1.00 98.19 93 PHE A C 1
ATOM 788 O O . PHE A 1 93 ? 6.116 8.552 -0.638 1.00 98.19 93 PHE A O 1
ATOM 795 N N . GLU A 1 94 ? 7.474 8.441 -2.405 1.00 96.31 94 GLU A N 1
ATOM 796 C CA . GLU A 1 94 ? 7.796 9.875 -2.446 1.00 96.31 94 GLU A CA 1
ATOM 797 C C . GLU A 1 94 ? 6.717 10.702 -3.181 1.00 96.31 94 GLU A C 1
ATOM 799 O O . GLU A 1 94 ? 7.033 11.604 -3.959 1.00 96.31 94 GLU A O 1
ATOM 804 N N . TYR A 1 95 ? 5.440 10.361 -3.009 1.00 94.69 95 TYR A N 1
ATOM 805 C CA . TYR A 1 95 ? 4.322 10.923 -3.778 1.00 94.69 95 TYR A CA 1
ATOM 806 C C . TYR A 1 95 ? 3.998 12.386 -3.433 1.00 94.69 95 TYR A C 1
ATOM 808 O O . TYR A 1 95 ? 3.309 13.076 -4.191 1.00 94.69 95 TYR A O 1
ATOM 816 N N . GLU A 1 96 ? 4.450 12.842 -2.267 1.00 90.88 96 GLU A N 1
ATOM 817 C CA . GLU A 1 96 ? 4.145 14.161 -1.721 1.00 90.88 96 GLU A CA 1
ATOM 818 C C . GLU A 1 96 ? 4.616 15.266 -2.657 1.00 90.88 96 GLU A C 1
ATOM 820 O O . GLU A 1 96 ? 5.676 15.160 -3.263 1.00 90.88 96 GLU A O 1
ATOM 825 N N . GLU A 1 97 ? 3.797 16.310 -2.811 1.00 88.56 97 GLU A N 1
ATOM 826 C CA . GLU A 1 97 ? 4.033 17.434 -3.736 1.00 88.56 97 GLU A CA 1
ATOM 827 C C . GLU A 1 97 ? 4.050 17.056 -5.233 1.00 88.56 97 GLU A C 1
ATOM 829 O O . GLU A 1 97 ? 3.955 17.938 -6.086 1.00 88.56 97 GLU A O 1
ATOM 834 N N . LYS A 1 98 ? 4.090 15.759 -5.572 1.00 93.19 98 LYS A N 1
ATOM 835 C CA . LYS A 1 98 ? 4.093 15.242 -6.949 1.00 93.19 98 LYS A CA 1
ATOM 836 C C . LYS A 1 98 ? 2.698 14.828 -7.429 1.00 93.19 98 LYS A C 1
ATOM 838 O O . LYS A 1 98 ? 2.431 14.881 -8.629 1.00 93.19 98 LYS A O 1
ATOM 843 N N . LEU A 1 99 ? 1.807 14.405 -6.523 1.00 94.69 99 LEU A N 1
ATOM 844 C CA . LEU A 1 99 ? 0.441 13.981 -6.858 1.00 94.69 99 LEU A CA 1
ATOM 845 C C . LEU A 1 99 ? -0.536 14.152 -5.674 1.00 94.69 99 LEU A C 1
ATOM 847 O O . LEU A 1 99 ? -0.124 14.214 -4.517 1.00 94.69 99 LEU A O 1
ATOM 851 N N . SER A 1 100 ? -1.845 14.206 -5.941 1.00 95.00 100 SER A N 1
ATOM 852 C CA . SER A 1 100 ? -2.858 14.255 -4.874 1.00 95.00 100 SER A CA 1
ATOM 853 C C . SER A 1 100 ? -2.867 12.974 -4.029 1.00 95.00 100 SER A C 1
ATOM 855 O O . SER A 1 100 ? -2.809 11.874 -4.583 1.00 95.00 100 SER A O 1
ATOM 857 N N . SER A 1 101 ? -3.098 13.091 -2.721 1.00 94.75 101 SER A N 1
ATOM 858 C CA . SER A 1 101 ? -3.261 11.934 -1.829 1.00 94.75 101 SER A CA 1
ATOM 859 C C . SER A 1 101 ? -4.358 10.962 -2.276 1.00 94.75 101 SER A C 1
ATOM 861 O O . SER A 1 101 ? -4.179 9.761 -2.118 1.00 94.75 101 SER A O 1
ATOM 863 N N . GLU A 1 102 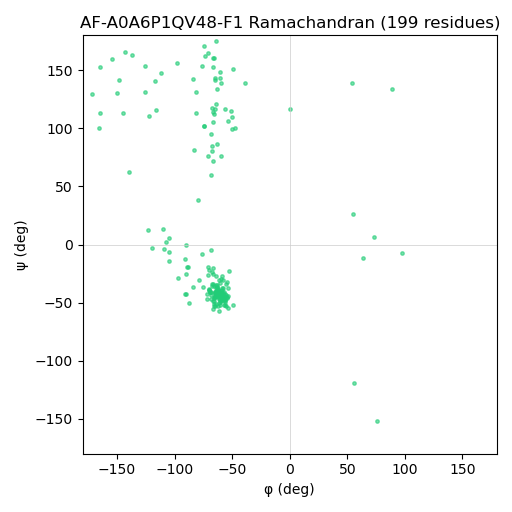? -5.447 11.451 -2.877 1.00 94.94 102 GLU A N 1
ATOM 864 C CA . GLU A 1 102 ? -6.571 10.626 -3.345 1.00 94.94 102 GLU A CA 1
ATOM 865 C C . GLU A 1 102 ? -6.146 9.611 -4.419 1.00 94.94 102 GLU A C 1
ATOM 867 O O . GLU A 1 102 ? -6.287 8.403 -4.227 1.00 94.94 102 GLU A O 1
ATOM 872 N N . PHE A 1 103 ? -5.564 10.077 -5.532 1.00 96.12 103 PHE A N 1
ATOM 873 C CA . PHE A 1 103 ? -5.074 9.185 -6.591 1.00 96.12 103 PHE A CA 1
ATOM 874 C C . PHE A 1 103 ? -4.028 8.190 -6.071 1.00 96.12 103 PHE A C 1
ATOM 876 O O . PHE A 1 103 ? -4.022 7.030 -6.490 1.00 96.12 103 PHE A O 1
ATOM 883 N N . PHE A 1 104 ? -3.162 8.625 -5.152 1.00 97.94 104 PHE A N 1
ATOM 884 C CA . PHE A 1 104 ? -2.132 7.777 -4.559 1.00 97.94 104 PHE A CA 1
ATOM 885 C C . PHE A 1 104 ? -2.774 6.666 -3.726 1.00 97.94 104 PHE A C 1
ATOM 887 O O . PHE A 1 104 ? -2.492 5.485 -3.940 1.00 97.94 104 PHE A O 1
ATOM 894 N N . ALA A 1 105 ? -3.680 7.049 -2.822 1.00 97.31 105 ALA A N 1
ATOM 895 C CA . ALA A 1 105 ? -4.399 6.138 -1.947 1.00 97.31 105 ALA A CA 1
ATOM 896 C C . ALA A 1 105 ? -5.199 5.108 -2.749 1.00 97.31 105 ALA A C 1
ATOM 898 O O . ALA A 1 105 ? -5.155 3.927 -2.417 1.00 97.31 105 ALA A O 1
ATOM 899 N N . GLU A 1 106 ? -5.866 5.519 -3.833 1.00 97.56 106 GLU A N 1
ATOM 900 C CA . GLU A 1 106 ? -6.619 4.614 -4.709 1.00 97.56 106 GLU A CA 1
ATOM 901 C C . GLU A 1 106 ? -5.711 3.603 -5.419 1.00 97.56 106 GLU A C 1
ATOM 903 O O . GLU A 1 106 ? -6.054 2.421 -5.466 1.00 97.56 106 GLU A O 1
ATOM 908 N N . LYS A 1 107 ? -4.534 4.010 -5.918 1.00 98.19 107 LYS A N 1
ATOM 909 C CA . LYS A 1 107 ? -3.576 3.056 -6.505 1.00 98.19 107 LYS A CA 1
ATOM 910 C C . LYS A 1 107 ? -3.072 2.064 -5.459 1.00 98.19 107 LYS A C 1
ATOM 912 O O . LYS A 1 107 ? -3.149 0.858 -5.675 1.00 98.19 107 LYS A O 1
ATOM 917 N N . VAL A 1 108 ? -2.591 2.555 -4.318 1.00 98.38 108 VAL A N 1
ATOM 918 C CA . VAL A 1 108 ? -2.071 1.690 -3.250 1.00 98.38 108 VAL A CA 1
ATOM 919 C C . VAL A 1 108 ? -3.151 0.735 -2.748 1.00 98.38 108 VAL A C 1
ATOM 921 O O . VAL A 1 108 ? -2.889 -0.454 -2.605 1.00 98.38 108 VAL A O 1
ATOM 924 N N . TYR A 1 109 ? -4.380 1.217 -2.562 1.00 98.12 109 TYR A N 1
ATOM 925 C CA . TYR A 1 109 ? -5.521 0.390 -2.185 1.00 98.12 109 TYR A CA 1
ATOM 926 C C . TYR A 1 109 ? -5.772 -0.752 -3.180 1.00 98.12 109 TYR A C 1
ATOM 928 O O . TYR A 1 109 ? -5.911 -1.901 -2.763 1.00 98.12 109 TYR A O 1
ATOM 936 N N . LYS A 1 110 ? -5.779 -0.468 -4.490 1.00 97.69 110 LYS A N 1
ATOM 937 C CA . LYS A 1 110 ? -5.948 -1.501 -5.528 1.00 97.69 110 LYS A CA 1
ATOM 938 C C . LYS A 1 110 ? -4.808 -2.517 -5.541 1.00 97.69 110 LYS A C 1
ATOM 940 O O . LYS A 1 110 ? -5.059 -3.699 -5.760 1.00 97.69 110 LYS A O 1
ATOM 945 N N . ILE A 1 111 ? -3.578 -2.073 -5.281 1.00 98.12 111 ILE A N 1
ATOM 946 C CA . ILE A 1 111 ? -2.415 -2.961 -5.182 1.00 98.12 111 ILE A CA 1
ATOM 947 C C . ILE A 1 111 ? -2.550 -3.913 -3.991 1.00 98.12 111 ILE A C 1
ATOM 949 O O . ILE A 1 111 ? -2.210 -5.081 -4.123 1.00 98.12 111 ILE A O 1
ATOM 953 N N . VAL A 1 112 ? -3.029 -3.449 -2.836 1.00 96.50 112 VAL A N 1
ATOM 954 C CA . VAL A 1 112 ? -3.064 -4.287 -1.622 1.00 96.50 112 VAL A CA 1
ATOM 955 C C . VAL A 1 112 ? -4.340 -5.102 -1.456 1.00 96.50 112 VAL A C 1
ATOM 957 O O . VAL A 1 112 ? -4.350 -6.071 -0.699 1.00 96.50 112 VAL A O 1
ATOM 960 N N . ASN A 1 113 ? -5.428 -4.733 -2.132 1.00 91.81 113 ASN A N 1
ATOM 961 C CA . ASN A 1 113 ? -6.681 -5.473 -2.050 1.00 91.81 113 ASN A CA 1
ATOM 962 C C . ASN A 1 113 ? -6.503 -6.890 -2.627 1.00 91.81 113 ASN A C 1
ATOM 964 O O . ASN A 1 113 ? -6.126 -7.063 -3.784 1.00 91.81 113 ASN A O 1
ATOM 968 N N . GLY A 1 114 ? -6.760 -7.909 -1.808 1.00 88.00 114 GLY A N 1
ATOM 969 C CA . GLY A 1 114 ? -6.482 -9.314 -2.122 1.00 88.00 114 GLY A CA 1
ATOM 970 C C . GLY A 1 114 ? -5.000 -9.707 -2.091 1.00 88.00 114 GLY A C 1
ATOM 971 O O . GLY A 1 114 ? -4.673 -10.833 -2.464 1.00 88.00 114 GLY A O 1
ATOM 972 N N . GLY A 1 115 ? -4.106 -8.810 -1.668 1.00 93.50 115 GLY A N 1
ATOM 973 C CA . GLY A 1 115 ? -2.677 -9.082 -1.566 1.00 93.50 115 GLY A CA 1
ATOM 974 C C . GLY A 1 115 ? -2.315 -9.930 -0.348 1.00 93.50 115 GLY A C 1
ATOM 975 O O . GLY A 1 115 ? -2.981 -9.888 0.686 1.00 93.50 115 GLY A O 1
ATOM 976 N N . VAL A 1 116 ? -1.205 -10.658 -0.462 1.00 95.06 116 VAL A N 1
ATOM 977 C CA . VAL A 1 116 ? -0.581 -11.414 0.635 1.00 95.06 116 VAL A CA 1
ATOM 978 C C . VAL A 1 116 ? 0.880 -11.009 0.782 1.00 95.06 116 VAL A C 1
ATOM 980 O O . VAL A 1 116 ? 1.516 -10.573 -0.187 1.00 95.06 116 VAL A O 1
ATOM 983 N N . TRP A 1 117 ? 1.426 -11.145 1.983 1.00 94.00 117 TRP A N 1
ATOM 984 C CA . TRP A 1 117 ? 2.832 -10.849 2.222 1.00 94.00 117 TRP A CA 1
ATOM 985 C C . TRP A 1 117 ? 3.744 -11.817 1.455 1.00 94.00 117 TRP A C 1
ATOM 987 O O . TRP A 1 117 ? 3.467 -13.012 1.345 1.00 94.00 117 TRP A O 1
ATOM 997 N N . ARG A 1 118 ? 4.851 -11.281 0.932 1.00 92.50 118 ARG A N 1
ATOM 998 C CA . ARG A 1 118 ? 6.003 -12.025 0.404 1.00 92.50 118 ARG A CA 1
ATOM 999 C C . ARG A 1 118 ? 7.279 -11.256 0.752 1.00 92.50 118 ARG A C 1
ATOM 1001 O O . ARG A 1 118 ? 7.206 -10.080 1.107 1.00 92.50 118 ARG A O 1
ATOM 1008 N N . ALA A 1 119 ? 8.432 -11.906 0.628 1.00 91.00 119 ALA A N 1
ATOM 1009 C CA . ALA A 1 119 ? 9.727 -11.267 0.838 1.00 91.00 119 ALA A CA 1
ATOM 1010 C C . ALA A 1 119 ? 10.021 -10.148 -0.190 1.00 91.00 119 ALA A C 1
ATOM 1012 O O . ALA A 1 119 ? 9.255 -9.911 -1.132 1.00 91.00 119 ALA A O 1
ATOM 1013 N N . ASP A 1 120 ? 11.143 -9.462 0.025 1.00 94.88 120 ASP A N 1
ATOM 1014 C CA . ASP A 1 120 ? 11.741 -8.485 -0.889 1.00 94.88 120 ASP A CA 1
ATOM 1015 C C . ASP A 1 120 ? 10.782 -7.349 -1.274 1.00 94.88 120 ASP A C 1
ATOM 1017 O O . ASP A 1 120 ? 10.318 -6.613 -0.400 1.00 94.88 120 ASP A O 1
ATOM 1021 N N . GLY A 1 121 ? 10.459 -7.194 -2.562 1.00 96.12 121 GLY A N 1
ATOM 1022 C CA . GLY A 1 121 ? 9.646 -6.083 -3.059 1.00 96.12 121 GLY A CA 1
ATOM 1023 C C . GLY A 1 121 ? 8.270 -5.977 -2.399 1.00 96.12 121 GLY A C 1
ATOM 1024 O O . GLY A 1 121 ? 7.842 -4.884 -2.035 1.00 96.12 121 GLY A O 1
ATOM 1025 N N . ILE A 1 122 ? 7.584 -7.099 -2.171 1.00 97.00 122 ILE A N 1
ATOM 1026 C CA . ILE A 1 122 ?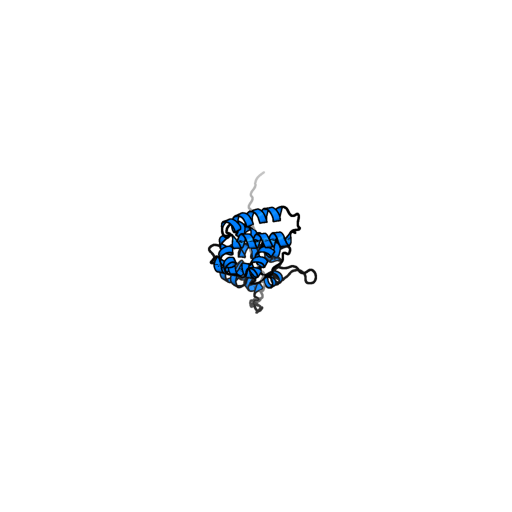 6.255 -7.075 -1.537 1.00 97.00 122 ILE A CA 1
ATOM 1027 C C . ILE A 1 122 ? 6.370 -6.687 -0.058 1.00 97.00 122 ILE A C 1
ATOM 1029 O O . ILE A 1 122 ? 5.563 -5.899 0.442 1.00 97.00 122 ILE A O 1
ATOM 1033 N N . GLY A 1 123 ? 7.400 -7.189 0.626 1.00 96.31 123 GLY A N 1
ATOM 1034 C CA . GLY A 1 123 ? 7.693 -6.851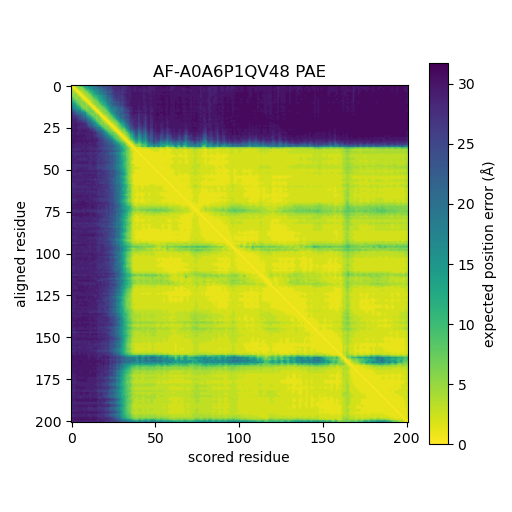 2.016 1.00 96.31 123 GLY A CA 1
ATOM 1035 C C . GLY A 1 123 ? 8.044 -5.373 2.186 1.00 96.31 123 GLY A C 1
ATOM 1036 O O . GLY A 1 123 ? 7.503 -4.715 3.074 1.00 96.31 123 GLY A O 1
ATOM 1037 N N . LEU A 1 124 ? 8.875 -4.821 1.294 1.00 97.94 124 LEU A N 1
ATOM 1038 C CA . LEU A 1 124 ? 9.207 -3.395 1.285 1.00 97.94 124 LEU A CA 1
ATOM 1039 C C . LEU A 1 124 ? 7.961 -2.533 1.046 1.00 97.94 124 LEU A C 1
ATOM 1041 O O . LEU A 1 124 ? 7.739 -1.564 1.771 1.00 97.94 124 LEU A O 1
ATOM 1045 N N . PHE A 1 125 ? 7.108 -2.912 0.089 1.00 98.50 125 PHE A N 1
ATOM 1046 C CA . PHE A 1 125 ? 5.848 -2.208 -0.162 1.00 98.50 125 PHE A CA 1
ATOM 1047 C C . PHE A 1 125 ? 4.959 -2.178 1.092 1.00 98.50 125 PHE A C 1
ATOM 1049 O O . PHE A 1 125 ? 4.439 -1.124 1.464 1.00 98.50 125 PHE A O 1
ATOM 1056 N N . GLN A 1 126 ? 4.805 -3.319 1.776 1.00 97.62 126 GLN A N 1
ATOM 1057 C CA . GLN A 1 126 ? 4.039 -3.409 3.025 1.00 97.62 126 GLN A CA 1
ATOM 1058 C C . GLN A 1 126 ? 4.660 -2.554 4.145 1.00 97.62 126 GLN A C 1
ATOM 1060 O O . GLN A 1 126 ? 3.927 -1.916 4.911 1.00 97.62 126 GLN A O 1
ATOM 1065 N N . SER A 1 127 ? 5.992 -2.520 4.240 1.00 96.62 127 SER A N 1
ATOM 1066 C CA . SER A 1 127 ? 6.720 -1.702 5.216 1.00 96.62 127 SER A CA 1
ATOM 1067 C C . SER A 1 127 ? 6.453 -0.212 5.000 1.00 96.62 127 SER A C 1
ATOM 1069 O O . SER A 1 127 ? 5.968 0.457 5.916 1.00 96.62 127 SER A O 1
ATOM 1071 N N . ASN A 1 128 ? 6.650 0.284 3.774 1.00 98.38 128 ASN A N 1
ATOM 1072 C CA . ASN A 1 128 ? 6.418 1.689 3.426 1.00 98.38 128 ASN A CA 1
ATOM 1073 C C . ASN A 1 128 ? 4.946 2.086 3.623 1.00 98.38 128 ASN A C 1
ATOM 1075 O O . ASN A 1 128 ? 4.647 3.164 4.140 1.00 98.38 128 ASN A O 1
ATOM 1079 N N . LEU A 1 129 ? 4.007 1.192 3.292 1.00 98.12 129 LEU A N 1
ATOM 1080 C CA . LEU A 1 129 ? 2.586 1.397 3.578 1.00 98.12 129 LEU A CA 1
ATOM 1081 C C . LEU A 1 129 ? 2.317 1.533 5.080 1.00 98.12 129 LEU A C 1
ATOM 1083 O O . LEU A 1 129 ? 1.610 2.447 5.506 1.00 98.12 129 LEU A O 1
ATOM 1087 N N . SER A 1 130 ? 2.874 0.631 5.886 1.00 97.25 130 SER A N 1
ATOM 1088 C CA . SER A 1 130 ? 2.696 0.650 7.340 1.00 97.25 130 SER A CA 1
ATOM 1089 C C . SER A 1 130 ? 3.235 1.944 7.946 1.00 97.25 130 SER A C 1
ATOM 1091 O O . SER A 1 130 ? 2.568 2.567 8.775 1.00 97.25 130 SER A O 1
ATOM 1093 N N . GLU A 1 131 ? 4.413 2.374 7.500 1.00 97.25 131 GLU A N 1
ATOM 1094 C CA . GLU A 1 131 ? 5.021 3.634 7.912 1.00 97.25 131 GLU A CA 1
ATOM 1095 C C . GLU A 1 131 ? 4.147 4.833 7.530 1.00 97.25 131 GLU A C 1
ATOM 1097 O O . GLU A 1 131 ? 3.871 5.695 8.372 1.00 97.25 131 GLU A O 1
ATOM 1102 N N . LEU A 1 132 ? 3.631 4.867 6.301 1.00 97.50 132 LEU A N 1
ATOM 1103 C CA . LEU A 1 132 ? 2.761 5.948 5.853 1.00 97.50 132 LEU A CA 1
ATOM 1104 C C . LEU A 1 132 ? 1.450 6.001 6.649 1.00 97.50 132 LEU A C 1
ATOM 1106 O O . LEU A 1 132 ? 1.017 7.085 7.032 1.00 97.50 132 LEU A O 1
ATOM 1110 N N . ILE A 1 133 ? 0.842 4.857 6.979 1.00 97.75 133 ILE A N 1
ATOM 1111 C CA . ILE A 1 133 ? -0.357 4.804 7.837 1.00 97.75 133 ILE A CA 1
ATOM 1112 C C . ILE A 1 133 ? -0.055 5.349 9.241 1.00 97.75 133 ILE A C 1
ATOM 1114 O O . ILE A 1 133 ? -0.881 6.056 9.825 1.00 97.75 133 ILE A O 1
ATOM 1118 N N . ILE A 1 134 ? 1.120 5.046 9.801 1.00 96.94 134 ILE A N 1
ATOM 1119 C CA . ILE A 1 134 ? 1.529 5.544 11.122 1.00 96.94 134 ILE A CA 1
ATOM 1120 C C . ILE A 1 134 ? 1.670 7.072 11.107 1.00 96.94 134 ILE A C 1
ATOM 1122 O O . ILE A 1 134 ? 1.209 7.742 12.041 1.00 96.94 134 ILE A O 1
ATOM 1126 N N . HIS A 1 135 ? 2.280 7.633 10.066 1.00 96.62 135 HIS A N 1
ATOM 1127 C CA . HIS A 1 135 ? 2.562 9.066 9.993 1.00 96.62 135 HIS A CA 1
ATOM 1128 C C . HIS A 1 135 ? 1.375 9.892 9.482 1.00 96.62 135 HIS A C 1
ATOM 1130 O O . HIS A 1 135 ? 1.137 10.991 9.984 1.00 96.62 135 HIS A O 1
ATOM 1136 N N . LYS A 1 136 ? 0.603 9.362 8.529 1.00 96.06 136 LYS A N 1
ATOM 1137 C CA . LYS A 1 136 ? -0.453 10.078 7.797 1.00 96.06 136 LYS A CA 1
ATOM 1138 C C . LYS A 1 136 ? -1.708 9.206 7.587 1.00 96.06 136 LYS A C 1
ATOM 1140 O O . LYS A 1 136 ? -2.122 8.960 6.455 1.00 96.06 136 LYS A O 1
ATOM 1145 N N . PRO A 1 137 ? -2.379 8.769 8.670 1.00 96.44 137 PRO A N 1
ATOM 1146 C CA . PRO A 1 137 ? -3.493 7.816 8.596 1.00 96.44 137 PRO A CA 1
ATOM 1147 C C . PRO A 1 137 ? -4.688 8.300 7.758 1.00 96.44 137 PRO A C 1
ATOM 1149 O O . PRO A 1 137 ? -5.380 7.483 7.155 1.00 96.44 137 PRO A O 1
ATOM 1152 N N . ASN A 1 138 ? -4.928 9.615 7.697 1.00 96.12 138 ASN A N 1
ATOM 1153 C CA . ASN A 1 138 ? -6.090 10.185 7.008 1.00 96.12 138 ASN A CA 1
ATOM 1154 C C . ASN A 1 138 ? -6.113 9.881 5.502 1.00 96.12 138 ASN A C 1
ATOM 1156 O O . ASN A 1 138 ? -7.197 9.681 4.965 1.00 96.12 138 ASN A O 1
ATOM 1160 N N . ILE A 1 139 ? -4.944 9.744 4.857 1.00 94.25 139 ILE A N 1
ATOM 1161 C CA . ILE A 1 139 ? -4.828 9.431 3.419 1.00 94.25 139 ILE A CA 1
ATOM 1162 C C . ILE A 1 139 ? -5.621 8.171 3.066 1.00 94.25 139 ILE A C 1
ATOM 1164 O O . ILE A 1 139 ? -6.331 8.130 2.067 1.00 94.25 139 ILE A O 1
ATOM 1168 N N . PHE A 1 140 ? -5.508 7.136 3.901 1.00 95.56 140 PHE A N 1
ATOM 1169 C CA . PHE A 1 140 ? -6.187 5.869 3.660 1.00 95.56 140 PHE A CA 1
ATOM 1170 C C . PHE A 1 140 ? -7.579 5.819 4.293 1.00 95.56 140 PHE A C 1
ATOM 1172 O O . PHE A 1 140 ? -8.437 5.095 3.804 1.00 95.56 140 PHE A O 1
ATOM 1179 N N . LEU A 1 141 ? -7.858 6.588 5.349 1.00 96.31 141 LEU A N 1
ATOM 1180 C CA . LEU A 1 141 ? -9.204 6.623 5.933 1.00 96.31 141 LEU A CA 1
ATOM 1181 C C . LEU A 1 141 ? -10.249 7.171 4.954 1.00 96.31 141 LEU A C 1
ATOM 1183 O O . LEU A 1 141 ? -11.347 6.619 4.870 1.00 96.31 141 LEU A O 1
ATOM 1187 N N . GLU A 1 142 ? -9.900 8.200 4.181 1.00 92.31 142 GLU A N 1
ATOM 1188 C CA . GLU A 1 142 ? -10.790 8.779 3.167 1.00 92.31 142 GLU A CA 1
ATOM 1189 C C . GLU A 1 142 ? -11.263 7.719 2.169 1.00 92.31 142 GLU A C 1
ATOM 1191 O O . GLU A 1 142 ? -12.463 7.557 1.961 1.00 92.31 142 GLU A O 1
ATOM 1196 N N . ILE A 1 143 ? -10.347 6.907 1.639 1.00 94.81 143 ILE A N 1
ATOM 1197 C CA . ILE A 1 143 ? -10.720 5.823 0.731 1.00 94.81 143 ILE A CA 1
ATOM 1198 C C . ILE A 1 143 ? -11.423 4.674 1.464 1.00 94.81 143 ILE A C 1
ATOM 1200 O O . ILE A 1 143 ? -12.487 4.241 1.026 1.00 94.81 143 ILE A O 1
ATOM 1204 N N . LEU A 1 144 ? -10.903 4.198 2.600 1.00 96.69 144 LEU A N 1
ATOM 1205 C CA . LEU A 1 144 ? -11.425 3.009 3.289 1.00 96.69 144 LEU A CA 1
ATOM 1206 C C . LEU A 1 144 ? -12.861 3.184 3.799 1.00 96.69 144 LEU A C 1
ATOM 1208 O O . LEU A 1 144 ? -13.593 2.203 3.922 1.00 96.69 144 LEU A O 1
ATOM 1212 N N . THR A 1 145 ? -13.290 4.410 4.094 1.00 95.94 145 THR A N 1
ATOM 1213 C CA . THR A 1 145 ? -14.676 4.688 4.514 1.00 95.94 145 THR A CA 1
ATOM 1214 C C . THR A 1 145 ? -15.697 4.521 3.390 1.00 95.94 145 THR A C 1
ATOM 1216 O O . THR A 1 145 ? -16.867 4.259 3.675 1.00 95.94 145 THR A O 1
ATOM 1219 N N . THR A 1 146 ? -15.260 4.594 2.131 1.00 95.00 146 THR A N 1
ATOM 1220 C CA . THR A 1 146 ? -16.118 4.448 0.943 1.00 95.00 146 THR A CA 1
ATOM 1221 C C . THR A 1 146 ? -16.229 3.011 0.435 1.00 95.00 146 THR A C 1
ATOM 1223 O O . THR A 1 146 ? -17.077 2.720 -0.409 1.00 95.00 146 THR A O 1
ATOM 1226 N N . LYS A 1 147 ? -15.382 2.100 0.927 1.00 96.50 147 LYS A N 1
ATOM 1227 C CA . LYS A 1 147 ? -15.277 0.729 0.412 1.00 96.50 147 LYS A CA 1
ATOM 1228 C C . LYS A 1 147 ? -16.082 -0.263 1.265 1.00 96.50 147 LYS A C 1
ATOM 1230 O O . LYS A 1 147 ? -16.314 -0.017 2.453 1.00 96.50 147 LYS A O 1
ATOM 1235 N N . PRO A 1 148 ? -16.499 -1.411 0.698 1.00 96.88 148 PRO A N 1
ATOM 1236 C CA . PRO A 1 148 ? -17.154 -2.468 1.460 1.00 96.88 148 PRO A CA 1
ATOM 1237 C C . PRO A 1 148 ? -16.260 -3.025 2.574 1.00 96.88 148 PRO A C 1
ATOM 1239 O O . PRO A 1 148 ? -15.063 -3.236 2.377 1.00 96.88 148 PRO A O 1
ATOM 1242 N N . ASP A 1 149 ? -16.860 -3.370 3.717 1.00 97.38 149 ASP A N 1
ATOM 1243 C CA . ASP A 1 149 ? -16.143 -3.884 4.895 1.00 97.38 149 ASP A CA 1
ATOM 1244 C C . ASP A 1 149 ? -15.257 -5.106 4.576 1.00 97.38 149 ASP A C 1
ATOM 1246 O O . ASP A 1 149 ? -14.189 -5.260 5.164 1.00 97.38 149 ASP A O 1
ATOM 1250 N N . LYS A 1 150 ? -15.659 -5.954 3.616 1.00 96.00 150 LYS A N 1
ATOM 1251 C CA . LYS A 1 150 ? -14.861 -7.105 3.156 1.00 96.00 150 LYS A CA 1
ATOM 1252 C C . LYS A 1 150 ? -13.549 -6.679 2.490 1.00 96.00 150 LYS A C 1
ATOM 1254 O O . LYS A 1 150 ? -12.517 -7.298 2.728 1.00 96.00 150 LYS A O 1
ATOM 1259 N N . GLU A 1 151 ? -13.581 -5.643 1.660 1.00 96.88 151 GLU A N 1
ATOM 1260 C CA . GLU A 1 151 ? -12.380 -5.150 0.980 1.00 96.88 151 GLU A CA 1
ATOM 1261 C C . GLU A 1 151 ? -11.486 -4.376 1.956 1.00 96.88 151 GLU A C 1
ATOM 1263 O O . GLU A 1 151 ? -10.267 -4.521 1.941 1.00 96.88 151 GLU A O 1
ATOM 1268 N N . VAL A 1 152 ? -12.087 -3.630 2.887 1.00 97.44 152 VAL A N 1
ATOM 1269 C CA . VAL A 1 152 ? -11.363 -2.999 4.002 1.00 97.44 152 VAL A CA 1
ATOM 1270 C C . VAL A 1 152 ? -10.665 -4.047 4.874 1.00 97.44 152 VAL A C 1
ATOM 1272 O O . VAL A 1 152 ? -9.515 -3.860 5.264 1.00 97.44 152 VAL A O 1
ATOM 1275 N N . ALA A 1 153 ? -11.322 -5.173 5.162 1.00 96.94 153 ALA A N 1
ATOM 1276 C CA . ALA A 1 153 ? -10.690 -6.281 5.871 1.00 96.94 153 ALA A CA 1
ATOM 1277 C C . ALA A 1 153 ? -9.503 -6.851 5.078 1.00 96.94 153 ALA A C 1
ATOM 1279 O O . ALA A 1 153 ? -8.456 -7.098 5.663 1.00 96.94 153 ALA A O 1
ATOM 1280 N N . SER A 1 154 ? -9.609 -6.982 3.751 1.00 96.88 154 SER A N 1
ATOM 1281 C CA . SER A 1 154 ? -8.473 -7.414 2.926 1.00 96.88 154 SER A CA 1
ATOM 1282 C C . SER A 1 154 ? -7.300 -6.431 2.956 1.00 96.88 154 SER A C 1
ATOM 1284 O O . SER A 1 154 ? -6.152 -6.867 2.957 1.00 96.88 154 SER A O 1
ATOM 1286 N N . PHE A 1 155 ? -7.570 -5.124 2.999 1.00 97.81 155 PHE A N 1
ATOM 1287 C CA . PHE A 1 155 ? -6.532 -4.108 3.175 1.00 97.81 155 PHE A CA 1
ATOM 1288 C C . PHE A 1 155 ? -5.801 -4.298 4.511 1.00 97.81 155 PHE A C 1
ATOM 1290 O O . PHE A 1 155 ? -4.572 -4.360 4.548 1.00 97.81 155 PHE A O 1
ATOM 1297 N N . TRP A 1 156 ? -6.548 -4.437 5.613 1.00 97.19 156 TRP A N 1
ATOM 1298 C CA . TRP A 1 156 ? -5.948 -4.639 6.935 1.00 97.19 156 TRP A CA 1
ATOM 1299 C C . TRP A 1 156 ? -5.216 -5.973 7.050 1.00 97.19 156 TRP A C 1
ATOM 1301 O O . TRP A 1 156 ? -4.158 -6.009 7.673 1.00 97.19 156 TRP A O 1
ATOM 1311 N N . TYR A 1 157 ? -5.721 -7.029 6.407 1.00 96.69 157 TYR A N 1
ATOM 1312 C CA . TYR A 1 157 ? -5.010 -8.297 6.286 1.00 96.69 157 TYR A CA 1
ATOM 1313 C C . TYR A 1 157 ? -3.616 -8.063 5.703 1.00 96.69 157 TYR A C 1
ATOM 1315 O O . TYR A 1 157 ? -2.628 -8.374 6.361 1.00 96.69 157 TYR A O 1
ATOM 1323 N N . PHE A 1 158 ? -3.517 -7.413 4.536 1.00 97.25 158 PHE A N 1
ATOM 1324 C CA . PHE A 1 158 ? -2.225 -7.158 3.901 1.00 97.25 158 PHE A CA 1
ATOM 1325 C C . PHE A 1 158 ? -1.279 -6.339 4.787 1.00 97.25 158 PHE A C 1
ATOM 1327 O O . PHE A 1 158 ? -0.098 -6.652 4.836 1.00 97.25 158 PHE A O 1
ATOM 1334 N N . VAL A 1 159 ? -1.762 -5.328 5.519 1.00 96.56 159 VAL A N 1
ATOM 1335 C CA . VAL A 1 159 ? -0.921 -4.499 6.413 1.00 96.56 159 VAL A CA 1
ATOM 1336 C C . VAL A 1 159 ? -0.251 -5.321 7.524 1.00 96.56 159 VAL A C 1
ATOM 1338 O O . VAL A 1 159 ? 0.865 -4.994 7.947 1.00 96.56 159 VAL A O 1
ATOM 1341 N N . PHE A 1 160 ? -0.917 -6.369 8.012 1.00 95.19 160 PHE A N 1
ATOM 1342 C CA . PHE A 1 160 ? -0.452 -7.173 9.146 1.00 95.19 160 PHE A CA 1
ATOM 1343 C C . PHE A 1 160 ? 0.011 -8.584 8.776 1.00 95.19 160 PHE A C 1
ATOM 1345 O O . PHE A 1 160 ? 0.492 -9.284 9.661 1.00 95.19 160 PHE A O 1
ATOM 1352 N N . ASP A 1 161 ? -0.106 -9.003 7.517 1.00 93.50 161 ASP A N 1
ATOM 1353 C CA . ASP A 1 161 ? 0.322 -10.327 7.056 1.00 93.50 161 ASP A CA 1
ATOM 1354 C C . ASP A 1 161 ? 1.852 -10.498 7.127 1.00 93.50 161 ASP A C 1
ATOM 1356 O O . ASP A 1 161 ? 2.600 -9.519 7.179 1.00 93.50 161 ASP A O 1
ATOM 1360 N N . GLY A 1 162 ? 2.326 -11.746 7.118 1.00 82.69 162 GLY A N 1
ATOM 1361 C CA . GLY A 1 162 ? 3.753 -12.085 7.040 1.00 82.69 162 GLY A CA 1
ATOM 1362 C C . GLY A 1 162 ? 4.438 -12.392 8.369 1.00 82.69 162 GLY A C 1
ATOM 1363 O O . GLY A 1 162 ? 5.571 -12.868 8.369 1.00 82.69 162 GLY A O 1
ATOM 1364 N N . SER A 1 163 ? 3.767 -12.192 9.507 1.00 74.88 163 SER A N 1
ATOM 1365 C CA . SER A 1 163 ? 4.320 -12.567 10.810 1.00 74.88 163 SER A CA 1
ATOM 1366 C C . SER A 1 163 ? 3.577 -13.724 11.464 1.00 74.88 163 SER A C 1
ATOM 1368 O O . SER A 1 163 ? 2.356 -13.825 11.372 1.00 74.88 163 SER A O 1
ATOM 1370 N N . GLY A 1 164 ? 4.297 -14.556 12.221 1.00 69.50 164 GLY A N 1
ATOM 1371 C CA . GLY A 1 164 ? 3.687 -15.552 13.104 1.00 69.50 164 GLY A CA 1
ATOM 1372 C C . GLY A 1 164 ? 3.011 -14.926 14.336 1.00 69.50 164 GLY A C 1
ATOM 1373 O O . GLY A 1 164 ? 3.278 -13.782 14.706 1.00 69.50 164 GLY A O 1
ATOM 1374 N N . LYS A 1 165 ? 2.173 -15.708 15.031 1.00 64.75 165 LYS A N 1
ATOM 1375 C CA . LYS A 1 165 ? 1.378 -15.312 16.221 1.00 64.75 165 LYS A CA 1
ATOM 1376 C C . LYS A 1 165 ? 2.162 -14.669 17.375 1.00 64.75 165 LYS A C 1
ATOM 1378 O O . LYS A 1 165 ? 1.597 -13.947 18.206 1.00 64.75 165 LYS A O 1
ATOM 1383 N N . TYR A 1 166 ? 3.461 -14.927 17.454 1.00 67.81 166 TYR A N 1
ATOM 1384 C CA . TYR A 1 166 ? 4.327 -14.435 18.525 1.00 67.81 166 TYR A CA 1
ATOM 1385 C C . TYR A 1 166 ? 5.236 -13.279 18.112 1.00 67.81 166 TYR A C 1
ATOM 1387 O O . TYR A 1 166 ? 6.029 -12.838 18.938 1.00 67.81 166 TYR A O 1
ATOM 1395 N N . ASP A 1 167 ? 5.096 -12.747 16.896 1.00 83.94 167 ASP A N 1
ATOM 1396 C CA . ASP A 1 167 ? 5.896 -11.603 16.470 1.00 83.94 167 ASP A CA 1
ATOM 1397 C C . ASP A 1 167 ? 5.545 -10.348 17.288 1.00 83.94 167 ASP A C 1
ATOM 1399 O O . ASP A 1 167 ? 4.440 -9.798 17.217 1.00 83.94 167 ASP A O 1
ATOM 1403 N N . LEU A 1 168 ? 6.506 -9.914 18.104 1.00 85.81 168 LEU A N 1
ATOM 1404 C CA . LEU A 1 168 ? 6.399 -8.715 18.926 1.00 85.81 168 LEU A CA 1
ATOM 1405 C C . LEU A 1 168 ? 6.359 -7.446 18.073 1.00 85.81 168 LEU A C 1
ATOM 1407 O O . LEU A 1 168 ? 5.621 -6.523 18.413 1.00 85.81 168 LEU A O 1
ATOM 1411 N N . GLN A 1 169 ? 7.089 -7.403 16.958 1.00 87.12 169 GLN A N 1
ATOM 1412 C CA . GLN A 1 169 ? 7.122 -6.234 16.082 1.00 87.12 169 GLN A CA 1
ATOM 1413 C C . GLN A 1 169 ? 5.751 -6.004 15.454 1.00 87.12 169 GLN A C 1
ATOM 1415 O O . GLN A 1 169 ? 5.228 -4.890 15.501 1.00 87.12 169 GLN A O 1
ATOM 1420 N N . ASN A 1 170 ? 5.109 -7.068 14.962 1.00 89.81 170 ASN A N 1
ATOM 1421 C CA . ASN A 1 170 ? 3.777 -6.941 14.381 1.00 89.81 170 ASN A CA 1
ATOM 1422 C C . ASN A 1 170 ? 2.715 -6.555 15.428 1.00 89.81 170 ASN A C 1
ATOM 1424 O O . ASN A 1 170 ? 1.816 -5.763 15.144 1.00 89.81 170 ASN A O 1
ATOM 1428 N N . LYS A 1 171 ? 2.853 -7.025 16.677 1.00 91.25 171 LYS A N 1
ATOM 1429 C CA . LYS A 1 171 ? 1.991 -6.599 17.797 1.00 91.25 171 LYS A CA 1
ATOM 1430 C C . LYS A 1 171 ? 2.164 -5.123 18.150 1.00 91.25 171 LYS A C 1
ATOM 1432 O O . LYS A 1 171 ? 1.165 -4.445 18.394 1.00 91.25 171 LYS A O 1
ATOM 1437 N N . GLU A 1 172 ? 3.390 -4.608 18.178 1.00 93.38 172 GLU A N 1
ATOM 1438 C CA . GLU A 1 172 ? 3.636 -3.182 18.434 1.00 93.38 172 GLU A CA 1
ATOM 1439 C C . GLU A 1 172 ? 3.176 -2.301 17.263 1.00 93.38 172 GLU A C 1
ATOM 1441 O O . GLU A 1 172 ? 2.536 -1.263 17.483 1.00 93.38 172 GLU A O 1
ATOM 1446 N N . LYS A 1 173 ? 3.387 -2.756 16.018 1.00 94.38 173 LYS A N 1
ATOM 1447 C CA . LYS A 1 173 ? 2.817 -2.132 14.813 1.00 94.38 173 LYS A CA 1
ATOM 1448 C C . LYS A 1 173 ? 1.292 -2.050 14.920 1.00 94.38 173 LYS A C 1
ATOM 1450 O O . LYS A 1 173 ? 0.727 -0.965 14.772 1.00 94.38 173 LYS A O 1
ATOM 1455 N N . PHE A 1 174 ? 0.628 -3.154 15.275 1.00 95.88 174 PHE A N 1
ATOM 1456 C CA . PHE A 1 174 ? -0.818 -3.192 15.505 1.00 95.88 174 PHE A CA 1
ATOM 1457 C C . PHE A 1 174 ? -1.263 -2.198 16.576 1.00 95.88 174 PHE A C 1
ATOM 1459 O O . PHE A 1 174 ? -2.144 -1.386 16.305 1.00 95.88 174 PHE A O 1
ATOM 1466 N N . LYS A 1 175 ? -0.650 -2.204 17.767 1.00 96.44 175 LYS A N 1
ATOM 1467 C CA . LYS A 1 175 ? -1.009 -1.266 18.848 1.00 96.44 175 LYS A CA 1
ATOM 1468 C C . LYS A 1 175 ? -0.923 0.187 18.383 1.00 96.44 175 LYS A C 1
ATOM 1470 O O . LYS A 1 175 ? -1.822 0.980 18.672 1.00 96.44 175 LYS A O 1
ATOM 1475 N N . THR A 1 176 ? 0.139 0.521 17.652 1.00 97.50 176 THR A N 1
ATOM 1476 C CA . THR A 1 176 ? 0.397 1.875 17.150 1.00 97.50 176 THR A CA 1
ATOM 1477 C C . THR A 1 176 ? -0.650 2.299 16.125 1.00 97.50 176 THR A C 1
ATOM 1479 O O . THR A 1 176 ? -1.292 3.341 16.296 1.00 97.50 176 THR A O 1
ATOM 1482 N N . ILE A 1 177 ? -0.868 1.478 15.093 1.00 98.12 177 ILE A N 1
ATOM 1483 C CA . ILE A 1 177 ? -1.837 1.769 14.032 1.00 98.12 177 ILE A CA 1
ATOM 1484 C C . ILE A 1 177 ? -3.259 1.775 14.605 1.00 98.12 177 ILE A C 1
ATOM 1486 O O . ILE A 1 177 ? -3.987 2.747 14.410 1.00 98.12 177 ILE A O 1
ATOM 1490 N N . TYR A 1 178 ? -3.650 0.756 15.377 1.00 98.38 178 TYR A N 1
ATOM 1491 C CA . TYR A 1 178 ? -4.983 0.665 15.976 1.00 98.38 178 TYR A CA 1
ATOM 1492 C C . TYR A 1 178 ? -5.301 1.883 16.841 1.00 98.38 178 TYR A C 1
ATOM 1494 O O . TYR A 1 178 ? -6.380 2.454 16.700 1.00 98.38 178 TYR A O 1
ATOM 1502 N N . LYS A 1 179 ? -4.372 2.331 17.700 1.00 98.31 179 LYS A N 1
ATOM 1503 C CA . LYS A 1 179 ? -4.584 3.524 18.534 1.00 98.31 179 LYS A CA 1
ATOM 1504 C C . LYS A 1 179 ? -4.922 4.752 17.682 1.00 98.31 179 LYS A C 1
ATOM 1506 O O . LYS A 1 179 ? -5.875 5.458 18.009 1.00 98.31 179 LYS A O 1
ATOM 1511 N N . LYS A 1 180 ? -4.172 4.990 16.600 1.00 97.88 180 LYS A N 1
ATOM 1512 C CA . LYS A 1 180 ? -4.388 6.119 15.678 1.00 97.88 180 LYS A CA 1
ATOM 1513 C C . LYS A 1 180 ? -5.707 5.976 14.924 1.00 97.88 180 LYS A C 1
ATOM 1515 O O . LYS A 1 180 ? -6.568 6.845 15.042 1.00 97.88 180 LYS A O 1
ATOM 1520 N N . ILE A 1 181 ? -5.903 4.856 14.234 1.00 98.38 181 ILE A N 1
ATOM 1521 C CA . ILE A 1 181 ? -7.092 4.601 13.415 1.00 98.38 181 ILE A CA 1
ATOM 1522 C C . ILE A 1 181 ? -8.361 4.645 14.269 1.00 98.38 181 ILE A C 1
ATOM 1524 O O . ILE A 1 181 ? -9.275 5.392 13.953 1.00 98.38 181 ILE A O 1
ATOM 1528 N N . ASN A 1 182 ? -8.395 3.964 15.416 1.00 98.38 182 ASN A N 1
ATOM 1529 C CA . ASN A 1 182 ? -9.550 3.974 16.318 1.00 98.38 182 ASN A CA 1
ATOM 1530 C C . ASN A 1 182 ? -9.817 5.345 16.966 1.00 98.38 182 ASN A C 1
ATOM 1532 O O . ASN A 1 182 ? -10.910 5.569 17.488 1.00 98.38 182 ASN A O 1
ATOM 1536 N N . SER A 1 183 ? -8.835 6.248 17.016 1.00 98.06 183 SER A N 1
ATOM 1537 C CA . SER A 1 183 ? -9.068 7.620 17.489 1.00 98.06 183 SER A CA 1
ATOM 1538 C C . SER A 1 183 ? -9.721 8.505 16.426 1.00 98.06 183 SER A C 1
ATOM 1540 O O . SER A 1 183 ? -10.491 9.388 16.786 1.00 98.06 183 SER A O 1
ATOM 1542 N N . LEU A 1 184 ? -9.452 8.231 15.146 1.00 98.06 184 LEU A N 1
ATOM 1543 C CA . LEU A 1 184 ? -9.950 8.997 14.002 1.00 98.06 184 LEU A CA 1
ATOM 1544 C C . LEU A 1 184 ? -11.284 8.452 13.479 1.00 98.06 184 LEU A C 1
ATOM 1546 O O . LEU A 1 184 ? -12.200 9.217 13.205 1.00 98.06 184 LEU A O 1
ATOM 1550 N N . ASP A 1 185 ? -11.414 7.128 13.392 1.00 98.06 185 ASP A N 1
ATOM 1551 C CA . ASP A 1 185 ? -12.603 6.440 12.901 1.00 98.06 185 ASP A CA 1
ATOM 1552 C C . ASP A 1 185 ? -12.822 5.121 13.667 1.00 98.06 185 ASP A C 1
ATOM 1554 O O . ASP A 1 185 ? -12.063 4.151 13.567 1.00 98.06 185 ASP A O 1
ATOM 1558 N N . LYS A 1 186 ? -13.913 5.067 14.441 1.00 98.00 186 LYS A N 1
ATOM 1559 C CA . LYS A 1 186 ? -14.279 3.896 15.256 1.00 98.00 186 LYS A CA 1
ATOM 1560 C C . LYS A 1 186 ? -14.676 2.681 14.423 1.00 98.00 186 LYS A C 1
ATOM 1562 O O . LYS A 1 186 ? -14.414 1.552 14.847 1.00 98.00 186 LYS A O 1
ATOM 1567 N N . LYS A 1 187 ? -15.315 2.880 13.266 1.00 97.62 187 LYS A N 1
ATOM 1568 C CA . LYS A 1 187 ? -15.692 1.781 12.370 1.00 97.62 187 LYS A CA 1
ATOM 1569 C C . LYS A 1 187 ? -14.425 1.136 11.815 1.00 97.62 187 LYS A C 1
ATOM 1571 O O . LYS A 1 187 ? -14.287 -0.083 11.912 1.00 97.62 187 LYS A O 1
ATOM 1576 N N . GLN A 1 188 ? -13.490 1.943 11.317 1.00 98.12 188 GLN A N 1
ATOM 1577 C CA . GLN A 1 188 ? -12.219 1.452 10.778 1.00 98.12 188 GLN A CA 1
ATOM 1578 C C . GLN A 1 188 ? -11.358 0.800 11.861 1.00 98.12 188 GLN A C 1
ATOM 1580 O O . GLN A 1 188 ? -10.830 -0.290 11.649 1.00 98.12 188 GLN A O 1
ATOM 1585 N N . GLY A 1 189 ? -11.306 1.386 13.062 1.00 98.25 189 GLY A N 1
ATOM 1586 C CA . GLY A 1 189 ? -10.621 0.782 14.208 1.00 98.25 189 GLY A CA 1
ATOM 1587 C C . GLY A 1 189 ? -11.164 -0.607 14.553 1.00 98.25 189 GLY A C 1
ATOM 1588 O O . GLY A 1 189 ? -10.390 -1.533 14.800 1.00 98.25 189 GLY A O 1
ATOM 1589 N N . ARG A 1 190 ? -12.492 -0.783 14.520 1.00 98.44 190 ARG A N 1
ATOM 1590 C CA . ARG A 1 190 ? -13.138 -2.084 14.743 1.00 98.44 190 ARG A CA 1
ATOM 1591 C C . ARG A 1 190 ? -12.808 -3.094 13.642 1.00 98.44 190 ARG A C 1
ATOM 1593 O O . ARG A 1 190 ? -12.496 -4.233 13.972 1.00 98.44 190 ARG A O 1
ATOM 1600 N N . LEU A 1 191 ? -12.880 -2.701 12.368 1.00 98.06 191 LEU A N 1
ATOM 1601 C CA . LEU A 1 191 ? -12.565 -3.591 11.240 1.00 98.06 191 LEU A CA 1
ATOM 1602 C C . LEU A 1 191 ? -11.110 -4.070 11.299 1.00 98.06 191 LEU A C 1
ATOM 1604 O O . LEU A 1 191 ? -10.867 -5.272 11.237 1.00 98.06 191 LEU A O 1
ATOM 1608 N N . LEU A 1 192 ? -10.176 -3.146 11.530 1.00 97.56 192 LEU A N 1
ATOM 1609 C CA . LEU A 1 192 ? -8.758 -3.439 11.727 1.00 97.56 192 LEU A CA 1
ATOM 1610 C C . LEU A 1 192 ? -8.544 -4.436 12.870 1.00 97.56 192 LEU A C 1
ATOM 1612 O O . LEU A 1 192 ? -7.888 -5.461 12.693 1.00 97.56 192 LEU A O 1
ATOM 1616 N N . LYS A 1 193 ? -9.119 -4.153 14.047 1.00 97.69 193 LYS A N 1
ATOM 1617 C CA . LYS A 1 193 ? -8.986 -5.013 15.229 1.00 97.69 193 LYS A CA 1
ATOM 1618 C C . LYS A 1 193 ? -9.515 -6.421 14.972 1.00 97.69 193 LYS A C 1
ATOM 1620 O O . LYS A 1 193 ? -8.830 -7.387 15.294 1.00 97.69 193 LYS A O 1
ATOM 1625 N N . ASN A 1 194 ? -10.711 -6.529 14.400 1.00 97.50 194 ASN A N 1
ATOM 1626 C CA . ASN A 1 194 ? -11.333 -7.819 14.114 1.00 97.50 194 ASN A CA 1
ATOM 1627 C C . ASN A 1 194 ? -10.473 -8.655 13.163 1.00 97.50 194 ASN A C 1
ATOM 1629 O O . ASN A 1 194 ? -10.334 -9.859 13.369 1.00 97.50 194 ASN A O 1
ATOM 1633 N N . GLU A 1 195 ? -9.899 -8.018 12.143 1.00 96.19 195 GLU A N 1
ATOM 1634 C CA . GLU A 1 195 ? -9.048 -8.690 11.169 1.00 96.19 195 GLU A CA 1
ATOM 1635 C C . GLU A 1 195 ? -7.732 -9.163 11.797 1.00 96.19 195 GLU A C 1
ATOM 1637 O O . GLU A 1 195 ? -7.384 -10.336 11.685 1.00 96.19 195 GLU A O 1
ATOM 1642 N N . PHE A 1 196 ? -7.061 -8.304 12.568 1.00 95.12 196 PHE A N 1
ATOM 1643 C CA . PHE A 1 196 ? -5.846 -8.690 13.288 1.00 95.12 196 PHE A CA 1
ATOM 1644 C C . PHE A 1 196 ? -6.099 -9.855 14.261 1.00 95.12 196 PHE A C 1
ATOM 1646 O O . PHE A 1 196 ? -5.362 -10.838 14.283 1.00 95.12 196 PHE A O 1
ATOM 1653 N N . GLU A 1 197 ? -7.180 -9.801 15.044 1.00 93.88 197 GLU A N 1
ATOM 1654 C CA . GLU A 1 197 ? -7.552 -10.902 15.940 1.00 93.88 197 GLU A CA 1
ATOM 1655 C C . GLU A 1 197 ? -7.898 -12.183 15.171 1.00 93.88 197 GLU A C 1
ATOM 1657 O O . GLU A 1 197 ? -7.603 -13.274 15.649 1.00 93.88 197 GLU A O 1
ATOM 1662 N N . ARG A 1 198 ? -8.506 -12.086 13.983 1.00 93.50 198 ARG A N 1
ATOM 1663 C CA . ARG A 1 198 ? -8.790 -13.247 13.126 1.00 93.50 198 ARG A CA 1
ATOM 1664 C C . ARG A 1 198 ? -7.507 -13.949 12.681 1.00 93.50 198 ARG A C 1
ATOM 1666 O O . ARG A 1 198 ? -7.487 -15.175 12.670 1.00 93.50 198 ARG A O 1
ATOM 1673 N N . MET A 1 199 ? -6.467 -13.192 12.336 1.00 90.88 199 MET A N 1
ATOM 1674 C CA . MET A 1 199 ? -5.177 -13.727 11.879 1.00 90.88 199 MET A CA 1
ATOM 1675 C C . MET A 1 199 ? -4.373 -14.403 13.000 1.00 90.88 199 MET A C 1
ATOM 1677 O O . MET A 1 199 ? -3.570 -15.291 12.725 1.00 90.88 199 MET A O 1
ATOM 1681 N N . TYR A 1 200 ? -4.589 -13.999 14.258 1.00 85.00 200 TYR A N 1
ATOM 1682 C CA . TYR A 1 200 ? -3.720 -14.361 15.388 1.00 85.00 200 TYR A CA 1
ATOM 1683 C C . TYR A 1 200 ? -4.408 -15.073 16.563 1.00 85.00 200 TYR A C 1
ATOM 1685 O O . TYR A 1 200 ? -3.800 -15.230 17.631 1.00 85.00 200 TYR A O 1
ATOM 1693 N N . LYS A 1 201 ? -5.650 -15.525 16.372 1.00 74.81 201 LYS A N 1
ATOM 1694 C CA . LYS A 1 201 ? -6.320 -16.495 17.256 1.00 74.81 201 LYS A CA 1
ATOM 1695 C C . LYS A 1 201 ? -5.568 -17.821 17.280 1.00 74.81 201 LYS A C 1
ATOM 1697 O O . LYS A 1 201 ? -5.376 -18.345 18.402 1.00 74.81 201 LYS A O 1
#

Mean predicted aligned error: 10.41 Å

Sequence (201 aa):
MRKIFLFLAISCLFFSCNVNKKKEENNNVTQKNNIADTRMEKLKRAFEQNDYTTFFKLFPDTYSELVDFYGFDDDTGKKPLYDFYEVHINYLFEYEEKLSSEFFAEKVYKIVNGGVWRADGIGLFQSNLSELIIHKPNIFLEILTTKPDKEVASFWYFVFDGSGKYDLQNKEKFKTIYKKINSLDKKQGRLLKNEFERMYK